Protein AF-A0A6F7WBA6-F1 (afdb_monomer)

Secondary structure (DSSP, 8-state):
---S--S--TTSSTTS----------HHHHHHHHHHHHHHHHHHHHHHTS-HHHHHHHHHHHHHHIIIIIHHHHHHHHHHHHHH-GGGGGGTHHHHHHHHHHHHHHHHHHHHHTTTTHHHHHHHHS--STHHHHHHHHHHHHHHHHHHHHHHHHHHHHHHHTSPPP---------PPP-

Sequence (179 aa):
MKAALRRFGPRAALRRFGPLRLEPESPLRLVLLLCSFALTGYAGLRLLSGDWFGILLWIVGAAILHDLVLLPLYALADRAVGAALPAAARWINHVRVPVFLSGLLLLVWFPLILGRQERRYENATGLSADVFWSRWLLITAGLFAASAVWLAIRVVIRVWRRRPGPRRGAPAAGERKPP

Structure (mmCIF, N/CA/C/O backbone):
data_AF-A0A6F7WBA6-F1
#
_entry.id   AF-A0A6F7WBA6-F1
#
loop_
_atom_site.group_PDB
_atom_site.id
_atom_site.type_symbol
_atom_site.label_atom_id
_atom_site.label_alt_id
_atom_site.label_comp_id
_atom_site.label_asym_id
_atom_site.label_entity_id
_atom_site.label_seq_id
_atom_site.pdbx_PDB_ins_code
_atom_site.Cartn_x
_atom_site.Cartn_y
_atom_site.Cartn_z
_atom_site.occupancy
_atom_site.B_iso_or_equiv
_atom_site.auth_seq_id
_atom_site.auth_comp_id
_atom_site.auth_asym_id
_atom_site.auth_atom_id
_atom_site.pdbx_PDB_model_num
ATOM 1 N N . MET A 1 1 ? 23.072 -68.443 -8.807 1.00 43.09 1 MET A N 1
ATOM 2 C CA . MET A 1 1 ? 23.683 -67.174 -9.260 1.00 43.09 1 MET A CA 1
ATOM 3 C C . MET A 1 1 ? 22.724 -66.002 -8.945 1.00 43.09 1 MET A C 1
ATOM 5 O O . MET A 1 1 ? 22.175 -65.412 -9.850 1.00 43.09 1 MET A O 1
ATOM 9 N N . LYS A 1 2 ? 22.243 -65.683 -7.731 1.00 46.53 2 LYS A N 1
ATOM 10 C CA . LYS A 1 2 ? 22.773 -65.481 -6.357 1.00 46.53 2 LYS A CA 1
ATOM 11 C C . LYS A 1 2 ? 23.612 -64.212 -6.063 1.00 46.53 2 LYS A C 1
ATOM 13 O O . LYS A 1 2 ? 24.135 -64.115 -4.962 1.00 46.53 2 LYS A O 1
ATOM 18 N N . ALA A 1 3 ? 23.662 -63.199 -6.939 1.00 51.56 3 ALA A N 1
ATOM 19 C CA . ALA A 1 3 ? 24.500 -62.012 -6.669 1.00 51.56 3 ALA A CA 1
ATOM 20 C C . ALA A 1 3 ? 23.972 -60.639 -7.152 1.00 51.56 3 ALA A C 1
ATOM 22 O O . ALA A 1 3 ? 24.762 -59.801 -7.565 1.00 51.56 3 ALA A O 1
ATOM 23 N N . ALA A 1 4 ? 22.665 -60.355 -7.068 1.00 50.22 4 ALA A N 1
ATOM 24 C CA . ALA A 1 4 ? 22.149 -59.006 -7.387 1.00 50.22 4 ALA A CA 1
ATOM 25 C C . ALA A 1 4 ? 21.070 -58.477 -6.417 1.00 50.22 4 ALA A C 1
ATOM 27 O O . ALA A 1 4 ? 20.373 -57.514 -6.710 1.00 50.22 4 ALA A O 1
ATOM 28 N N . LEU A 1 5 ? 20.941 -59.087 -5.234 1.00 52.00 5 LEU A N 1
ATOM 29 C CA . LEU A 1 5 ? 19.831 -58.870 -4.292 1.00 52.00 5 LEU A CA 1
ATOM 30 C C . LEU A 1 5 ? 20.260 -58.138 -3.002 1.00 52.00 5 LEU A C 1
ATOM 32 O O . LEU A 1 5 ? 19.851 -58.510 -1.907 1.00 52.00 5 LEU A O 1
ATOM 36 N N . ARG A 1 6 ? 21.128 -57.117 -3.097 1.00 55.59 6 ARG A N 1
ATOM 37 C CA . ARG A 1 6 ? 21.617 -56.365 -1.916 1.00 55.59 6 ARG A CA 1
ATOM 38 C C . ARG A 1 6 ? 21.925 -54.881 -2.175 1.00 55.59 6 ARG A C 1
ATOM 40 O O . ARG A 1 6 ? 23.032 -54.444 -1.882 1.00 55.59 6 ARG A O 1
ATOM 47 N N . ARG A 1 7 ? 20.989 -54.075 -2.699 1.00 55.84 7 ARG A N 1
ATOM 48 C CA . ARG A 1 7 ? 21.211 -52.606 -2.783 1.00 55.84 7 ARG A CA 1
ATOM 49 C C . ARG A 1 7 ? 20.032 -51.669 -2.504 1.00 55.84 7 ARG A C 1
ATOM 51 O O . ARG A 1 7 ? 20.199 -50.467 -2.657 1.00 55.84 7 ARG A O 1
ATOM 58 N N . PHE A 1 8 ? 18.906 -52.150 -1.984 1.00 49.47 8 PHE A N 1
ATOM 59 C CA . PHE A 1 8 ? 17.833 -51.258 -1.523 1.00 49.47 8 PHE A CA 1
ATOM 60 C C . PHE A 1 8 ? 17.483 -51.538 -0.064 1.00 49.47 8 PHE A C 1
ATOM 62 O O . PHE A 1 8 ? 16.587 -52.311 0.255 1.00 49.47 8 PHE A O 1
ATOM 69 N N . GLY A 1 9 ? 18.250 -50.925 0.840 1.00 49.16 9 GLY A N 1
ATOM 70 C CA . GLY A 1 9 ? 17.903 -50.863 2.256 1.00 49.16 9 GLY A CA 1
ATOM 71 C C . GLY A 1 9 ? 16.839 -49.780 2.496 1.00 49.16 9 GLY A C 1
ATOM 72 O O . GLY A 1 9 ? 17.061 -48.636 2.096 1.00 49.16 9 GLY A O 1
ATOM 73 N N . PRO A 1 10 ? 15.730 -50.067 3.202 1.00 51.09 10 PRO A N 1
ATOM 74 C CA . PRO A 1 10 ? 14.658 -49.107 3.496 1.00 51.09 10 PRO A CA 1
ATOM 75 C C . PRO A 1 10 ? 15.021 -48.139 4.642 1.00 51.09 10 PRO A C 1
ATOM 77 O O . PRO A 1 10 ? 14.186 -47.771 5.460 1.00 51.09 10 PRO A O 1
ATOM 80 N N . ARG A 1 11 ? 16.291 -47.725 4.742 1.00 49.66 11 ARG A N 1
ATOM 81 C CA . ARG A 1 11 ? 16.803 -46.893 5.850 1.00 49.66 11 ARG A CA 1
ATOM 82 C C . ARG A 1 11 ? 17.079 -45.434 5.468 1.00 49.66 11 ARG A C 1
ATOM 84 O O . ARG A 1 11 ? 17.474 -44.651 6.324 1.00 49.66 11 ARG A O 1
ATOM 91 N N . ALA A 1 12 ? 16.845 -45.049 4.212 1.00 52.06 12 ALA A N 1
ATOM 92 C CA . ALA A 1 12 ? 17.108 -43.690 3.726 1.00 52.06 12 ALA A CA 1
ATOM 93 C C . ALA A 1 12 ? 15.935 -42.703 3.916 1.00 52.06 12 ALA A C 1
ATOM 95 O O . ALA A 1 12 ? 16.138 -41.497 3.816 1.00 52.06 12 ALA A O 1
ATOM 96 N N . ALA A 1 13 ? 14.722 -43.179 4.225 1.00 51.94 13 ALA A N 1
ATOM 97 C CA . ALA A 1 13 ? 13.526 -42.328 4.295 1.00 51.94 13 ALA A CA 1
ATOM 98 C C . ALA A 1 13 ? 13.228 -41.742 5.693 1.00 51.94 13 ALA A C 1
ATOM 100 O O . ALA A 1 13 ? 12.470 -40.785 5.804 1.00 51.94 13 ALA A O 1
ATOM 101 N N . LEU A 1 14 ? 13.855 -42.254 6.759 1.00 55.72 14 LEU A N 1
ATOM 102 C CA . LEU A 1 14 ? 13.554 -41.867 8.150 1.00 55.72 14 LEU A CA 1
ATOM 103 C C . LEU A 1 14 ? 14.510 -40.815 8.746 1.00 55.72 14 LEU A C 1
ATOM 105 O O . LEU A 1 14 ? 14.442 -40.516 9.931 1.00 55.72 14 LEU A O 1
ATOM 109 N N . ARG A 1 15 ? 15.392 -40.215 7.935 1.00 50.66 15 ARG A N 1
ATOM 110 C CA . ARG A 1 15 ? 16.339 -39.166 8.371 1.00 50.66 15 ARG A CA 1
ATOM 111 C C . ARG A 1 15 ? 15.980 -37.746 7.911 1.00 50.66 15 ARG A C 1
ATOM 113 O O . ARG A 1 15 ? 16.813 -36.853 8.015 1.00 50.66 15 ARG A O 1
ATOM 120 N N . ARG A 1 16 ? 14.761 -37.516 7.407 1.00 51.81 16 ARG A N 1
ATOM 121 C CA . ARG A 1 16 ? 14.292 -36.169 7.010 1.00 51.81 16 ARG A CA 1
ATOM 122 C C . ARG A 1 16 ? 13.547 -35.394 8.099 1.00 51.81 16 ARG A C 1
ATOM 124 O O . ARG A 1 16 ? 13.316 -34.209 7.914 1.00 51.81 16 ARG A O 1
ATOM 131 N N . PHE A 1 17 ? 13.273 -36.020 9.241 1.00 51.41 17 PHE A N 1
ATOM 132 C CA . PHE A 1 17 ? 12.806 -35.346 10.455 1.00 51.41 17 PHE A CA 1
ATOM 133 C C . PHE A 1 17 ? 13.890 -35.415 11.533 1.00 51.41 17 PHE A C 1
ATOM 135 O O . PHE A 1 17 ? 13.679 -35.928 12.628 1.00 51.41 17 PHE A O 1
ATOM 142 N N . GLY A 1 18 ? 15.094 -34.935 11.205 1.00 50.16 18 GLY A N 1
ATOM 143 C CA . GLY A 1 18 ? 15.969 -34.457 12.272 1.00 50.16 18 GLY A CA 1
ATOM 144 C C . GLY A 1 18 ? 15.228 -33.341 13.014 1.00 50.16 18 GLY A C 1
ATOM 145 O O . GLY A 1 18 ? 14.465 -32.622 12.356 1.00 50.16 18 GLY A O 1
ATOM 146 N N . PRO A 1 19 ? 15.400 -33.192 14.343 1.00 54.16 19 PRO A N 1
ATOM 147 C CA . PRO A 1 19 ? 14.885 -32.013 15.020 1.00 54.16 19 PRO A CA 1
ATOM 148 C C . PRO A 1 19 ? 15.371 -30.829 14.199 1.00 54.16 19 PRO A C 1
ATOM 150 O O . PRO A 1 19 ? 16.552 -30.794 13.832 1.00 54.16 19 PRO A O 1
ATOM 153 N N . LEU A 1 20 ? 14.448 -29.933 13.830 1.00 55.91 20 LEU A N 1
ATOM 154 C CA . LEU A 1 20 ? 14.803 -28.603 13.363 1.00 55.91 20 LEU A CA 1
ATOM 155 C C . LEU A 1 20 ? 15.974 -28.195 14.247 1.00 55.91 20 LEU A C 1
ATOM 157 O O . LEU A 1 20 ? 15.814 -28.108 15.467 1.00 55.91 20 LEU A O 1
ATOM 161 N N . ARG A 1 21 ? 17.174 -28.084 13.667 1.00 52.56 21 ARG A N 1
ATOM 162 C CA . ARG A 1 21 ? 18.230 -27.332 14.322 1.00 52.56 21 ARG A CA 1
ATOM 163 C C . ARG A 1 21 ? 17.611 -25.954 14.407 1.00 52.56 21 ARG A C 1
ATOM 165 O O . ARG A 1 21 ? 17.646 -25.198 13.447 1.00 52.56 21 ARG A O 1
ATOM 172 N N . LEU A 1 22 ? 16.944 -25.699 15.526 1.00 57.78 22 LEU A N 1
ATOM 173 C CA . LEU A 1 22 ? 16.817 -24.383 16.078 1.00 57.78 22 LEU A CA 1
ATOM 174 C C . LEU A 1 22 ? 18.280 -23.999 16.242 1.00 57.78 22 LEU A C 1
ATOM 176 O O . LEU A 1 22 ? 18.937 -24.385 17.211 1.00 57.78 22 LEU A O 1
ATOM 180 N N . GLU A 1 23 ? 18.846 -23.376 15.207 1.00 64.56 23 GLU A N 1
ATOM 181 C CA . GLU A 1 23 ? 19.990 -22.516 15.430 1.00 64.56 23 GLU A CA 1
ATOM 182 C C . GLU A 1 23 ? 19.609 -21.687 16.656 1.00 64.56 23 GLU A C 1
ATOM 184 O O . GLU A 1 23 ? 18.456 -21.245 16.736 1.00 64.56 23 GLU A O 1
ATOM 189 N N . PRO A 1 24 ? 20.477 -21.573 17.671 1.00 61.53 24 PRO A N 1
ATOM 190 C CA . PRO A 1 24 ? 20.218 -20.675 18.776 1.00 61.53 24 PRO A CA 1
ATOM 191 C C . PRO A 1 24 ? 20.132 -19.265 18.188 1.00 61.53 24 PRO A C 1
ATOM 193 O O . PRO A 1 24 ? 21.128 -18.561 18.045 1.00 61.53 24 PRO A O 1
ATOM 196 N N . GLU A 1 25 ? 18.935 -18.882 17.754 1.00 69.50 25 GLU A N 1
ATOM 197 C CA . GLU A 1 25 ? 18.581 -17.523 17.415 1.00 69.50 25 GLU A CA 1
ATOM 198 C C . GLU A 1 25 ? 18.978 -16.708 18.644 1.00 69.50 25 GLU A C 1
ATOM 200 O O . GLU A 1 25 ? 18.647 -17.096 19.769 1.00 69.50 25 GLU A O 1
ATOM 205 N N . SER A 1 26 ? 19.752 -15.636 18.442 1.00 81.75 26 SER A N 1
ATOM 206 C CA . SER A 1 26 ? 20.239 -14.780 19.529 1.00 81.75 26 SER A CA 1
ATOM 207 C C . SER A 1 26 ? 19.135 -14.592 20.581 1.00 81.75 26 SER A C 1
ATOM 209 O O . SER A 1 26 ? 18.011 -14.260 20.196 1.00 81.75 26 SER A O 1
ATOM 211 N N . PRO A 1 27 ? 19.392 -14.790 21.888 1.00 85.94 27 PRO A N 1
ATOM 212 C CA . PRO A 1 27 ? 18.353 -14.685 22.917 1.00 85.94 27 PRO A CA 1
ATOM 213 C C . PRO A 1 27 ? 17.624 -13.334 22.857 1.00 85.94 27 PRO A C 1
ATOM 215 O O . PRO A 1 27 ? 16.427 -13.257 23.120 1.00 85.94 27 PRO A O 1
ATOM 218 N N . LEU A 1 28 ? 18.310 -12.284 22.390 1.00 87.69 28 LEU A N 1
ATOM 219 C CA . LEU A 1 28 ? 17.719 -10.978 22.101 1.00 87.69 28 LEU A CA 1
ATOM 220 C C . LEU A 1 28 ? 16.645 -11.031 21.009 1.00 87.69 28 LEU A C 1
ATOM 222 O O . LEU A 1 28 ? 15.619 -10.376 21.140 1.00 87.69 28 LEU A O 1
ATOM 226 N N . ARG A 1 29 ? 16.841 -11.813 19.943 1.00 89.31 29 ARG A N 1
ATOM 227 C CA . ARG A 1 29 ? 15.838 -12.004 18.888 1.00 89.31 29 ARG A CA 1
ATOM 228 C C . ARG A 1 29 ? 14.587 -12.681 19.437 1.00 89.31 29 ARG A C 1
ATOM 230 O O . ARG A 1 29 ? 13.493 -12.246 19.099 1.00 89.31 29 ARG A O 1
ATOM 237 N N . LEU A 1 30 ? 14.732 -13.698 20.289 1.00 90.88 30 LEU A N 1
ATOM 238 C CA . LEU A 1 30 ? 13.584 -14.360 20.920 1.00 90.88 30 LEU A CA 1
ATOM 239 C C . LEU A 1 30 ? 12.823 -13.405 21.842 1.00 90.88 30 LEU A C 1
ATOM 241 O O . LEU A 1 30 ? 11.598 -13.349 21.781 1.00 90.88 30 LEU A O 1
ATOM 245 N N . VAL A 1 31 ? 13.541 -12.607 22.636 1.00 94.62 31 VAL A N 1
ATOM 246 C CA . VAL A 1 31 ? 12.934 -11.566 23.476 1.00 94.62 31 VAL A CA 1
ATOM 247 C C . VAL A 1 31 ? 12.215 -10.522 22.620 1.00 94.62 31 VAL A C 1
ATOM 249 O O . VAL A 1 31 ? 11.056 -10.225 22.883 1.00 94.62 31 VAL A O 1
ATOM 252 N N . LEU A 1 32 ? 12.843 -10.003 21.561 1.00 95.00 32 LEU A N 1
ATOM 253 C CA . LEU A 1 32 ? 12.219 -9.035 20.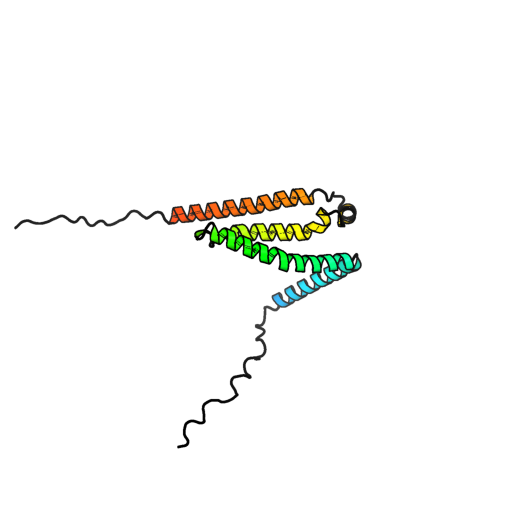649 1.00 95.00 32 LEU A CA 1
ATOM 254 C C . LEU A 1 32 ? 10.980 -9.610 19.954 1.00 95.00 32 LEU A C 1
ATOM 256 O O . LEU A 1 32 ? 9.980 -8.908 19.794 1.00 95.00 32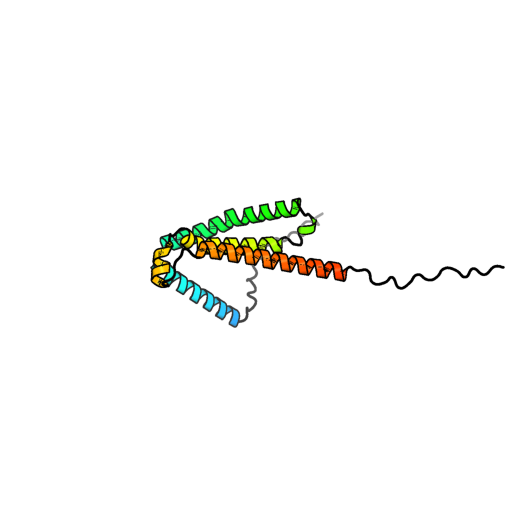 LEU A O 1
ATOM 260 N N . LEU A 1 33 ? 11.027 -10.884 19.566 1.00 94.44 33 LEU A N 1
ATOM 261 C CA . LEU A 1 33 ? 9.900 -11.582 18.963 1.00 94.44 33 LEU A CA 1
ATOM 262 C C . LEU A 1 33 ? 8.748 -11.726 19.966 1.00 94.44 33 LEU A C 1
ATOM 264 O O . LEU A 1 33 ? 7.617 -11.373 19.640 1.00 94.44 33 LEU A O 1
ATOM 268 N N . LEU A 1 34 ? 9.034 -12.160 21.198 1.00 96.31 34 LEU A N 1
ATOM 269 C CA . LEU A 1 34 ? 8.052 -12.233 22.284 1.00 96.31 34 LEU A CA 1
ATOM 270 C C . LEU A 1 34 ? 7.450 -10.860 22.598 1.00 96.31 34 LEU A C 1
ATOM 272 O O . LEU A 1 34 ? 6.232 -10.749 22.693 1.00 96.31 34 LEU A O 1
ATOM 276 N N . CYS A 1 35 ? 8.266 -9.806 22.682 1.00 96.88 35 CYS A N 1
ATOM 277 C CA . CYS A 1 35 ? 7.792 -8.434 22.867 1.00 96.88 35 CYS A CA 1
ATOM 278 C C . CYS A 1 35 ? 6.874 -7.988 21.719 1.00 96.88 35 CYS A C 1
ATOM 280 O O . CYS A 1 35 ? 5.835 -7.379 21.964 1.00 96.88 35 CYS A O 1
ATOM 282 N N . SER A 1 36 ? 7.217 -8.325 20.472 1.00 96.62 36 SER A N 1
ATOM 283 C CA . SER A 1 36 ? 6.404 -7.992 19.294 1.00 96.62 36 SER A CA 1
ATOM 284 C C . SER A 1 36 ? 5.064 -8.731 19.298 1.00 96.62 36 SER A C 1
ATOM 286 O O . SER A 1 36 ? 4.026 -8.128 19.016 1.00 96.62 36 SER A O 1
ATOM 288 N N . PHE A 1 37 ? 5.062 -10.017 19.667 1.00 97.00 37 PHE A N 1
ATOM 289 C CA . PHE A 1 37 ? 3.838 -10.800 19.841 1.00 97.00 37 PHE A CA 1
ATOM 290 C C . PHE A 1 37 ? 2.983 -10.280 20.995 1.00 97.00 37 PHE A C 1
ATOM 292 O O . PHE A 1 37 ? 1.776 -10.144 20.826 1.00 97.00 37 PHE A O 1
ATOM 299 N N . ALA A 1 38 ? 3.589 -9.938 22.134 1.00 97.25 38 ALA A N 1
ATOM 300 C CA . ALA A 1 38 ? 2.881 -9.372 23.278 1.00 97.25 38 ALA A CA 1
ATOM 301 C C . ALA A 1 38 ? 2.227 -8.029 22.923 1.00 97.25 38 ALA A C 1
ATOM 303 O O . ALA A 1 38 ? 1.047 -7.827 23.204 1.00 97.25 38 ALA A O 1
ATOM 304 N N . LEU A 1 39 ? 2.957 -7.142 22.238 1.00 96.81 39 LEU A N 1
ATOM 305 C CA . LEU A 1 39 ? 2.434 -5.855 21.780 1.00 96.81 39 LEU A CA 1
ATOM 306 C C . LEU A 1 39 ? 1.290 -6.035 20.772 1.00 96.81 39 LEU A C 1
ATOM 308 O O . LEU A 1 39 ? 0.250 -5.391 20.896 1.00 96.81 3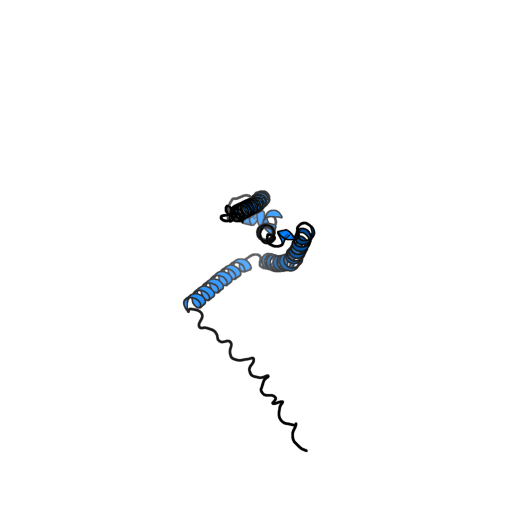9 LEU A O 1
ATOM 312 N N . THR A 1 40 ? 1.460 -6.942 19.806 1.00 95.06 40 THR A N 1
ATOM 313 C CA . THR A 1 40 ? 0.443 -7.244 18.787 1.00 95.06 40 THR A CA 1
ATOM 314 C C . THR A 1 40 ? -0.799 -7.878 19.410 1.00 95.06 40 THR A C 1
ATOM 316 O O . THR A 1 40 ? -1.916 -7.489 19.081 1.00 95.06 40 THR A O 1
ATOM 319 N N . GLY A 1 41 ? -0.624 -8.809 20.351 1.00 93.12 41 GLY A N 1
ATOM 320 C CA . GLY A 1 41 ? -1.712 -9.432 21.101 1.00 93.12 41 GLY A CA 1
ATOM 321 C C . GLY A 1 41 ? -2.473 -8.417 21.950 1.00 93.12 41 GLY A C 1
ATOM 322 O O . GLY A 1 41 ? -3.698 -8.371 21.896 1.00 93.12 41 GLY A O 1
ATOM 323 N N . TYR A 1 42 ? -1.761 -7.541 22.665 1.00 95.00 42 TYR A N 1
ATOM 324 C CA . TYR A 1 42 ? -2.375 -6.459 23.435 1.00 95.00 42 TYR A CA 1
ATOM 325 C C . TYR A 1 42 ? -3.179 -5.504 22.544 1.00 95.00 42 TYR A C 1
ATOM 327 O O . TYR A 1 42 ? -4.332 -5.193 22.853 1.00 95.00 42 TYR A O 1
ATOM 335 N N . ALA A 1 43 ? -2.606 -5.077 21.415 1.00 91.75 43 ALA A N 1
ATOM 336 C CA . ALA A 1 43 ? -3.304 -4.249 20.438 1.00 91.75 43 ALA A CA 1
ATOM 337 C C . ALA A 1 43 ? -4.542 -4.966 19.881 1.00 91.75 43 ALA A C 1
ATOM 339 O O . ALA A 1 43 ? -5.610 -4.366 19.823 1.00 91.75 43 ALA A O 1
ATOM 340 N N . GLY A 1 44 ? -4.426 -6.256 19.549 1.00 88.31 44 GLY A N 1
ATOM 341 C CA . GLY A 1 44 ? -5.531 -7.088 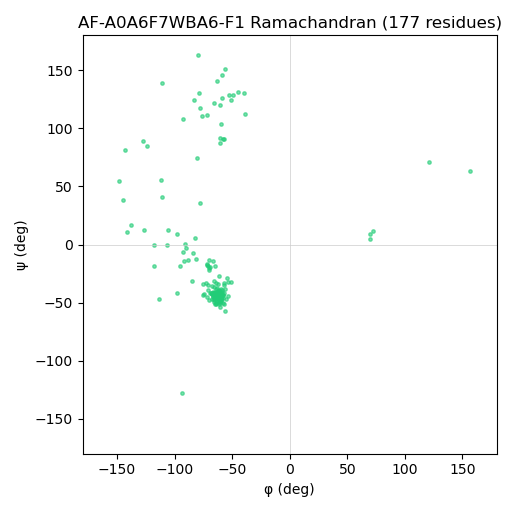19.076 1.00 88.31 44 GLY A CA 1
ATOM 342 C C . GLY A 1 44 ? -6.671 -7.185 20.089 1.00 88.31 44 GLY A C 1
ATOM 343 O O . GLY A 1 44 ? -7.821 -6.948 19.732 1.00 88.31 44 GLY A O 1
ATOM 344 N N . LEU A 1 45 ? -6.364 -7.437 21.364 1.00 92.25 45 LEU A N 1
ATOM 345 C CA . LEU A 1 45 ? -7.358 -7.465 22.443 1.00 92.25 45 LEU A CA 1
ATOM 346 C C . LEU A 1 45 ? -8.072 -6.116 22.595 1.00 92.25 45 LEU A C 1
ATOM 34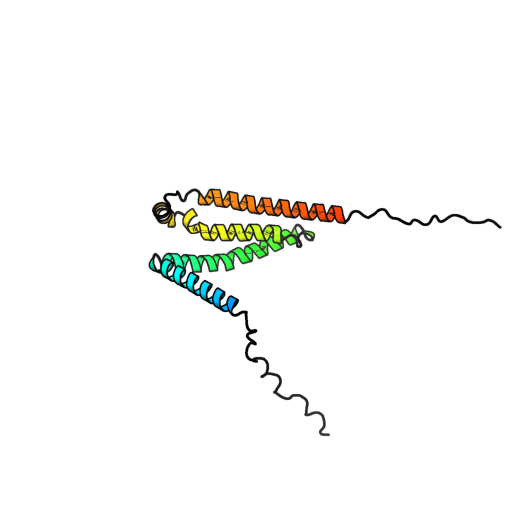8 O O . LEU A 1 45 ? -9.295 -6.067 22.720 1.00 92.25 45 LEU A O 1
ATOM 352 N N . ARG A 1 46 ? -7.324 -5.007 22.538 1.00 89.31 46 ARG A N 1
ATOM 353 C CA . ARG A 1 46 ? -7.901 -3.655 22.581 1.00 89.31 46 ARG A CA 1
ATOM 354 C C . ARG A 1 46 ? -8.776 -3.367 21.368 1.00 89.31 46 ARG A C 1
ATOM 356 O O . ARG A 1 46 ? -9.847 -2.791 21.532 1.00 89.31 46 ARG A O 1
ATOM 363 N N . LEU A 1 47 ? -8.363 -3.792 20.179 1.00 85.06 47 LEU A N 1
ATOM 364 C CA . LEU A 1 47 ? -9.140 -3.611 18.957 1.00 85.06 47 LEU A CA 1
ATOM 365 C C . LEU A 1 47 ? -10.463 -4.388 19.056 1.00 85.06 47 LEU A C 1
ATOM 367 O O . LEU A 1 47 ? -11.534 -3.808 18.892 1.00 85.06 47 LEU A O 1
ATOM 371 N N . LEU A 1 48 ? -10.390 -5.671 19.423 1.00 87.81 48 LEU A N 1
ATOM 372 C CA . LEU A 1 48 ? -11.539 -6.575 19.521 1.00 87.81 48 LEU A CA 1
ATOM 373 C C . LEU A 1 48 ? -12.502 -6.236 20.669 1.00 87.81 48 LEU A C 1
ATOM 375 O O . LEU A 1 48 ? -13.656 -6.634 20.613 1.00 87.81 48 LEU A O 1
ATOM 379 N N . SER A 1 49 ? -12.086 -5.465 21.679 1.00 86.00 49 SER A N 1
ATOM 380 C CA . SER A 1 49 ? -13.024 -4.943 22.690 1.00 86.00 49 SER A CA 1
ATOM 381 C C . SER A 1 49 ? -14.032 -3.921 22.141 1.00 86.00 49 SER A C 1
ATOM 383 O O . SER A 1 49 ? -15.010 -3.605 22.814 1.00 86.00 49 SER A O 1
ATOM 385 N N . GLY A 1 50 ? -13.792 -3.387 20.938 1.00 83.19 50 GLY A N 1
ATOM 386 C CA . GLY A 1 50 ? -14.717 -2.511 20.225 1.00 83.19 50 GLY A CA 1
ATOM 387 C C . GLY A 1 50 ? -15.620 -3.276 19.254 1.00 83.19 50 GLY A C 1
ATOM 388 O O . GLY A 1 50 ? -16.273 -4.254 19.604 1.00 83.19 50 GLY A O 1
ATOM 389 N N . ASP A 1 51 ? -15.654 -2.817 18.003 1.00 85.50 51 ASP A N 1
ATOM 390 C CA . ASP A 1 51 ? -16.416 -3.444 16.918 1.00 85.50 51 ASP A CA 1
ATOM 391 C C . ASP A 1 51 ? -15.646 -4.642 16.339 1.00 85.50 51 ASP A C 1
ATOM 393 O O . ASP A 1 51 ? -15.034 -4.567 15.270 1.00 85.50 51 ASP A O 1
ATOM 397 N N . TRP A 1 52 ? -15.619 -5.746 17.090 1.00 89.19 52 TRP A N 1
ATOM 398 C CA . TRP A 1 52 ? -14.883 -6.954 16.713 1.00 89.19 52 TRP A CA 1
ATOM 399 C C . TRP A 1 52 ? -15.318 -7.515 15.354 1.00 89.19 52 TRP A C 1
ATOM 401 O O . TRP A 1 52 ? -14.477 -8.027 14.616 1.00 89.19 52 TRP A O 1
ATOM 411 N N . PHE A 1 53 ? -16.605 -7.399 15.007 1.00 89.25 53 PHE A N 1
ATOM 412 C CA . PHE A 1 53 ? -17.136 -7.900 13.743 1.00 89.25 53 PHE A CA 1
ATOM 413 C C . PHE A 1 53 ? -16.637 -7.057 12.571 1.00 89.25 53 PHE A C 1
ATOM 415 O O . PHE A 1 53 ? -16.118 -7.616 11.607 1.00 89.25 53 PHE A O 1
ATOM 422 N N . GLY A 1 54 ? -16.719 -5.725 12.664 1.00 88.38 54 GLY A N 1
ATOM 423 C CA . GLY A 1 54 ? -16.177 -4.831 11.641 1.00 88.38 54 GLY A CA 1
ATOM 424 C C . GLY A 1 54 ? -14.670 -5.010 11.444 1.00 88.38 54 GLY A C 1
ATOM 425 O O . GLY A 1 54 ? -14.190 -5.016 10.310 1.00 88.38 54 GLY A O 1
ATOM 426 N N . ILE A 1 55 ? -13.928 -5.240 12.530 1.00 88.62 55 ILE A N 1
ATOM 427 C CA . ILE A 1 55 ? -12.489 -5.536 12.483 1.00 88.62 55 ILE A CA 1
ATOM 428 C C . ILE A 1 55 ? -12.223 -6.868 11.789 1.00 88.62 55 ILE A C 1
ATOM 430 O O . ILE A 1 55 ? -11.382 -6.928 10.896 1.00 88.62 55 ILE A O 1
ATOM 434 N N . LEU A 1 56 ? -12.925 -7.934 12.178 1.00 91.50 56 LEU A N 1
ATOM 435 C CA . LEU A 1 56 ? -12.738 -9.256 11.589 1.00 91.50 56 LEU A CA 1
ATOM 436 C C . LEU A 1 56 ? -13.106 -9.248 10.102 1.00 91.50 56 LEU A C 1
ATOM 438 O O . LEU A 1 56 ? -12.349 -9.764 9.282 1.00 91.50 56 LEU A O 1
ATOM 442 N N . LEU A 1 57 ? -14.222 -8.606 9.749 1.00 92.00 57 LEU A N 1
ATOM 443 C CA . LEU A 1 57 ? -14.652 -8.413 8.369 1.00 92.00 57 LEU A CA 1
ATOM 444 C C . LEU A 1 57 ? -13.604 -7.642 7.565 1.00 92.00 57 LEU A C 1
ATOM 446 O O . LEU A 1 57 ? -13.307 -8.025 6.436 1.00 92.00 57 LEU A O 1
ATOM 450 N N . TRP A 1 58 ? -13.021 -6.585 8.136 1.00 90.81 58 TRP A N 1
ATOM 451 C CA . TRP A 1 58 ? -11.954 -5.841 7.477 1.00 90.81 58 TRP A CA 1
ATOM 452 C C . TRP A 1 58 ? -10.681 -6.678 7.329 1.00 90.81 58 TRP A C 1
ATOM 454 O O . TRP A 1 58 ? -10.134 -6.701 6.237 1.00 90.81 58 TRP A O 1
ATOM 464 N N . ILE A 1 59 ? -10.234 -7.414 8.356 1.00 90.62 59 ILE A N 1
ATOM 465 C CA . ILE A 1 59 ? -9.034 -8.269 8.277 1.00 90.62 59 ILE A CA 1
ATOM 466 C C . ILE A 1 59 ? -9.210 -9.351 7.209 1.00 90.62 59 ILE A C 1
ATOM 468 O O . ILE A 1 59 ? -8.358 -9.504 6.335 1.00 90.62 59 ILE A O 1
ATOM 472 N N . VAL A 1 60 ? -10.317 -10.093 7.261 1.00 93.69 60 VAL A N 1
ATOM 473 C CA . VAL A 1 60 ? -10.597 -11.178 6.312 1.00 93.69 60 VAL A CA 1
ATOM 474 C C . VAL A 1 60 ? -10.813 -10.612 4.911 1.00 93.69 60 VAL A C 1
ATOM 476 O O . VAL A 1 60 ? -10.231 -11.107 3.950 1.00 93.69 60 VAL A O 1
ATOM 479 N N . GLY A 1 61 ? -11.596 -9.538 4.789 1.00 91.50 61 GLY A N 1
ATOM 480 C CA . GLY A 1 61 ? -11.831 -8.857 3.519 1.00 91.50 61 GLY A CA 1
ATOM 481 C C . GLY A 1 61 ? -10.545 -8.301 2.909 1.00 91.50 61 GLY A C 1
ATOM 482 O O . GLY A 1 61 ? -10.330 -8.448 1.710 1.00 91.50 61 GLY A O 1
ATOM 483 N N . ALA A 1 62 ? -9.660 -7.726 3.725 1.00 90.62 62 ALA A N 1
ATOM 484 C CA . ALA A 1 62 ? -8.358 -7.231 3.301 1.00 90.62 62 ALA A CA 1
ATOM 485 C C . ALA A 1 62 ? -7.441 -8.365 2.840 1.00 90.62 62 ALA A C 1
ATOM 487 O O . ALA A 1 62 ? -6.814 -8.220 1.797 1.00 90.62 62 ALA A O 1
ATOM 488 N N . ALA A 1 63 ? -7.397 -9.494 3.555 1.00 90.75 63 ALA A N 1
ATOM 489 C CA . ALA A 1 63 ? -6.626 -10.668 3.144 1.00 90.75 63 ALA A CA 1
ATOM 490 C C . ALA A 1 63 ? -7.124 -11.231 1.804 1.00 90.75 63 ALA A C 1
ATOM 492 O O . ALA A 1 63 ? -6.334 -11.435 0.888 1.00 90.75 63 ALA A O 1
ATOM 493 N N . ILE A 1 64 ? -8.443 -11.393 1.647 1.00 91.06 64 ILE A N 1
ATOM 494 C CA . ILE A 1 64 ? -9.046 -11.868 0.395 1.00 91.06 64 ILE A CA 1
ATOM 495 C C . ILE A 1 64 ? -8.769 -10.888 -0.746 1.00 91.06 64 ILE A C 1
ATOM 497 O O . ILE A 1 64 ? -8.337 -11.304 -1.816 1.00 91.06 64 ILE A O 1
ATOM 501 N N . LEU A 1 65 ? -8.997 -9.587 -0.542 1.00 87.12 65 LEU A N 1
ATOM 502 C CA . LEU A 1 65 ? -8.733 -8.576 -1.564 1.00 87.12 65 LEU A CA 1
ATOM 503 C C . LEU A 1 65 ? -7.245 -8.544 -1.929 1.00 87.12 65 LEU A C 1
ATOM 505 O O . LEU A 1 65 ? -6.895 -8.451 -3.102 1.00 87.12 65 LEU A O 1
ATOM 509 N N . 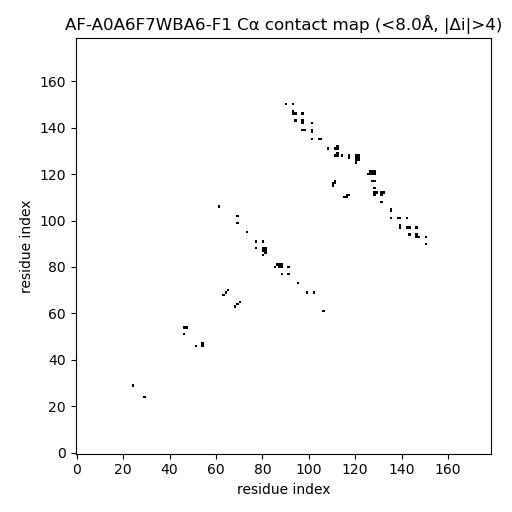HIS A 1 66 ? -6.360 -8.654 -0.944 1.00 79.81 66 HIS A N 1
ATOM 510 C CA . HIS A 1 66 ? -4.926 -8.720 -1.172 1.00 79.81 66 HIS A CA 1
ATOM 511 C C . HIS A 1 66 ? -4.555 -9.936 -2.028 1.00 79.81 66 HIS A C 1
ATOM 513 O O . HIS A 1 66 ? -3.963 -9.795 -3.099 1.00 79.81 66 HIS A O 1
ATOM 519 N N . ASP A 1 67 ? -4.976 -11.126 -1.626 1.00 86.12 67 ASP A N 1
ATOM 520 C CA . ASP A 1 67 ? -4.565 -12.351 -2.300 1.00 86.12 67 ASP A CA 1
ATOM 521 C C . ASP A 1 67 ? -5.244 -12.512 -3.667 1.00 86.12 67 ASP A C 1
ATOM 523 O O . ASP A 1 67 ? -4.628 -12.996 -4.613 1.00 86.12 67 ASP A O 1
ATOM 527 N N . LEU A 1 68 ? -6.488 -12.051 -3.821 1.00 84.00 68 LEU A N 1
ATOM 528 C CA . LEU A 1 68 ? -7.248 -12.210 -5.063 1.00 84.00 68 LEU A CA 1
ATOM 529 C C . LEU A 1 68 ? -7.180 -11.025 -6.017 1.00 84.00 68 LEU A C 1
ATOM 531 O O . LEU A 1 68 ? -7.515 -11.206 -7.180 1.00 84.00 68 LEU A O 1
ATOM 535 N N . VAL A 1 69 ? -6.798 -9.824 -5.581 1.00 77.81 69 VAL A N 1
ATOM 536 C CA . VAL A 1 69 ? -6.748 -8.641 -6.462 1.00 77.81 69 VAL A CA 1
ATOM 537 C C . VAL A 1 69 ? -5.320 -8.170 -6.659 1.00 77.81 69 VAL A C 1
ATOM 539 O O . VAL A 1 69 ? -4.905 -7.976 -7.803 1.00 77.81 69 VAL A O 1
ATOM 542 N N . LEU A 1 70 ? -4.528 -8.049 -5.590 1.00 77.19 70 LEU A N 1
ATOM 543 C CA . LEU A 1 70 ? -3.144 -7.599 -5.734 1.00 77.19 70 LEU A CA 1
ATOM 544 C C . LEU A 1 70 ? -2.291 -8.632 -6.476 1.00 77.19 70 LEU A C 1
ATOM 546 O O . LEU A 1 70 ? -1.552 -8.232 -7.372 1.00 77.19 70 LEU A O 1
ATOM 550 N N . LEU A 1 71 ? -2.428 -9.936 -6.206 1.00 77.56 71 LEU A N 1
ATOM 551 C CA . LEU A 1 71 ? -1.667 -10.963 -6.939 1.00 77.56 71 LEU A CA 1
ATOM 552 C C . LEU A 1 71 ? -1.954 -10.994 -8.456 1.00 77.56 71 LEU A C 1
ATOM 554 O O . LEU A 1 71 ? -0.993 -10.977 -9.232 1.00 77.56 71 LEU A O 1
ATOM 558 N N . PRO A 1 72 ? -3.209 -11.012 -8.945 1.00 75.12 72 PRO A N 1
ATOM 559 C CA . PRO A 1 72 ? -3.450 -10.978 -10.386 1.00 75.12 72 PRO A CA 1
ATOM 560 C C . PRO A 1 72 ? -3.128 -9.626 -11.018 1.00 75.12 72 PRO A C 1
ATOM 562 O O . PRO A 1 72 ? -2.595 -9.616 -12.127 1.00 75.12 72 PRO A O 1
ATOM 565 N N . LEU A 1 73 ? -3.359 -8.496 -10.335 1.00 74.31 73 LEU A N 1
ATOM 566 C CA . LEU A 1 73 ? -2.892 -7.194 -10.827 1.00 74.31 73 LEU A CA 1
ATOM 567 C C . LEU A 1 73 ? -1.370 -7.179 -10.992 1.00 74.31 73 LEU A C 1
ATOM 569 O O . LEU A 1 73 ? -0.859 -6.654 -11.979 1.00 74.31 73 LEU A O 1
ATOM 573 N N . TYR A 1 74 ? -0.645 -7.808 -10.067 1.00 70.00 74 TYR A N 1
ATOM 574 C CA . TYR A 1 74 ? 0.804 -7.965 -10.126 1.00 70.00 74 TYR A CA 1
ATOM 575 C C . TYR A 1 74 ? 1.233 -8.805 -11.333 1.00 70.00 74 TYR A C 1
ATOM 577 O O . TYR A 1 74 ? 2.135 -8.409 -12.069 1.00 70.00 74 TYR A O 1
ATOM 585 N N . ALA A 1 75 ? 0.560 -9.931 -11.578 1.00 77.25 75 ALA A N 1
ATOM 586 C CA . ALA A 1 75 ? 0.826 -10.786 -12.733 1.00 77.25 75 ALA A CA 1
ATOM 587 C C . ALA A 1 75 ? 0.495 -10.095 -14.069 1.00 77.25 75 ALA A C 1
ATOM 589 O O . ALA A 1 75 ? 1.204 -10.282 -15.060 1.00 77.25 75 ALA A O 1
ATOM 590 N N . LEU A 1 76 ? -0.566 -9.285 -14.104 1.00 74.88 76 LEU A N 1
ATOM 591 C CA . LEU A 1 76 ? -0.976 -8.545 -15.293 1.00 74.88 76 LEU A CA 1
ATOM 592 C C . LEU A 1 76 ? -0.017 -7.390 -15.591 1.00 74.88 76 LEU A C 1
ATOM 594 O O . LEU A 1 76 ? 0.412 -7.244 -16.733 1.00 74.88 76 LEU A O 1
ATOM 598 N N . ALA A 1 77 ? 0.370 -6.617 -14.573 1.00 69.88 77 ALA A N 1
ATOM 599 C CA . ALA A 1 77 ? 1.372 -5.561 -14.699 1.00 69.88 77 ALA A CA 1
ATOM 600 C C . ALA A 1 77 ? 2.710 -6.129 -15.193 1.00 69.88 77 ALA A C 1
ATOM 602 O O . ALA A 1 77 ? 3.332 -5.566 -16.093 1.00 69.88 77 ALA A O 1
ATOM 603 N N . ASP A 1 78 ? 3.108 -7.292 -14.679 1.00 72.19 78 ASP A N 1
ATOM 604 C CA . ASP A 1 78 ? 4.288 -8.016 -15.146 1.00 72.19 78 ASP A CA 1
ATOM 605 C C . ASP A 1 78 ? 4.228 -8.410 -16.605 1.00 72.19 78 ASP A C 1
ATOM 607 O O . ASP A 1 78 ? 5.187 -8.190 -17.347 1.00 72.19 78 ASP A O 1
ATOM 611 N N . ARG A 1 79 ? 3.106 -8.996 -17.024 1.00 71.75 79 ARG A N 1
ATOM 612 C CA . ARG A 1 79 ? 2.914 -9.393 -18.416 1.00 71.75 79 ARG A CA 1
ATOM 613 C C . ARG A 1 79 ? 2.852 -8.186 -19.340 1.00 71.75 79 ARG A C 1
ATOM 615 O O . ARG A 1 79 ? 3.481 -8.225 -20.389 1.00 71.75 79 ARG A O 1
ATOM 622 N N . ALA A 1 80 ? 2.163 -7.115 -18.951 1.00 68.88 80 ALA A N 1
ATOM 623 C CA . ALA A 1 80 ? 2.056 -5.895 -19.744 1.00 68.88 80 ALA A CA 1
ATOM 624 C C . ALA A 1 80 ? 3.422 -5.216 -19.929 1.00 68.88 80 ALA A C 1
ATOM 626 O O . ALA A 1 80 ? 3.801 -4.887 -21.051 1.00 68.88 80 ALA A O 1
ATOM 627 N N . VAL A 1 81 ? 4.203 -5.066 -18.853 1.00 67.50 81 VAL A N 1
ATOM 628 C CA . VAL A 1 81 ? 5.548 -4.475 -18.930 1.00 67.50 81 VAL A CA 1
ATOM 629 C C . VAL A 1 81 ? 6.518 -5.400 -19.663 1.00 67.50 81 VAL A C 1
ATOM 631 O O . VAL A 1 81 ? 7.301 -4.926 -20.482 1.00 67.50 81 VAL A O 1
ATOM 634 N N . GLY A 1 82 ? 6.464 -6.710 -19.412 1.00 70.31 82 GLY A N 1
ATOM 635 C CA . GLY A 1 82 ? 7.291 -7.695 -20.108 1.00 70.31 82 GLY A CA 1
ATOM 636 C C . GLY A 1 82 ? 7.010 -7.761 -21.612 1.00 70.31 82 GLY A C 1
ATOM 637 O O . GLY A 1 82 ? 7.951 -7.887 -22.393 1.00 70.31 82 GLY A O 1
ATOM 638 N N . ALA A 1 83 ? 5.744 -7.621 -22.018 1.00 71.00 83 ALA A N 1
ATOM 639 C CA . ALA A 1 83 ? 5.327 -7.598 -23.419 1.00 71.00 83 ALA A CA 1
ATOM 640 C C . ALA A 1 83 ? 5.674 -6.275 -24.118 1.00 71.00 83 ALA A C 1
ATOM 642 O O . ALA A 1 83 ? 6.166 -6.291 -25.243 1.00 71.00 83 ALA A O 1
ATOM 643 N N . ALA A 1 84 ? 5.456 -5.133 -23.460 1.00 68.12 84 ALA A N 1
ATOM 644 C CA . ALA A 1 84 ? 5.733 -3.820 -24.043 1.00 68.12 84 ALA A CA 1
ATOM 645 C C . ALA A 1 84 ? 7.234 -3.490 -24.075 1.00 68.12 84 ALA A C 1
ATOM 647 O O . ALA A 1 84 ? 7.712 -2.797 -24.970 1.00 68.12 84 ALA A O 1
ATOM 648 N N . LEU A 1 85 ? 7.988 -3.954 -23.075 1.00 70.12 85 LEU A N 1
ATOM 649 C CA . LEU A 1 85 ? 9.381 -3.581 -22.856 1.00 70.12 85 LEU A CA 1
ATOM 650 C C . LEU A 1 85 ? 10.178 -4.798 -22.340 1.00 70.12 85 LEU A C 1
ATOM 652 O O . LEU A 1 85 ? 10.483 -4.881 -21.147 1.00 70.12 85 LEU A O 1
ATOM 656 N N . PRO A 1 86 ? 10.622 -5.715 -23.218 1.00 67.38 86 PRO A N 1
ATOM 657 C CA . PRO A 1 86 ? 11.370 -6.917 -22.820 1.00 67.38 86 PRO A CA 1
ATOM 658 C C . PRO A 1 86 ? 12.648 -6.598 -22.025 1.00 67.38 86 PRO A C 1
ATOM 660 O O . PRO A 1 86 ? 13.035 -7.304 -21.095 1.00 67.38 86 PRO A O 1
ATOM 663 N N . ALA A 1 87 ? 13.291 -5.466 -22.333 1.00 67.81 87 ALA A N 1
ATOM 664 C CA . ALA A 1 87 ? 14.458 -4.979 -21.600 1.00 67.81 87 ALA A CA 1
ATOM 665 C C . ALA A 1 87 ? 14.124 -4.430 -20.196 1.00 67.81 87 ALA A C 1
ATOM 667 O O . ALA A 1 87 ? 15.042 -4.287 -19.378 1.00 67.81 87 ALA A O 1
ATOM 668 N N . ALA A 1 88 ? 12.851 -4.125 -19.917 1.00 66.38 88 ALA A N 1
ATOM 669 C CA . ALA A 1 88 ? 12.357 -3.550 -18.669 1.00 66.38 88 ALA A CA 1
ATOM 670 C C . ALA A 1 88 ? 11.953 -4.573 -17.607 1.00 66.38 88 ALA A C 1
ATOM 672 O O . ALA A 1 88 ? 11.716 -4.171 -16.470 1.00 66.38 88 ALA A O 1
ATOM 673 N N . ALA A 1 89 ? 12.015 -5.878 -17.893 1.00 67.75 89 ALA A N 1
ATOM 674 C CA . ALA A 1 89 ? 11.902 -6.916 -16.863 1.00 67.75 89 ALA A CA 1
ATOM 675 C C . ALA A 1 89 ? 12.876 -6.673 -15.688 1.00 67.75 89 ALA A C 1
ATOM 677 O O . ALA A 1 89 ? 12.546 -6.900 -14.529 1.00 67.75 89 ALA A O 1
ATOM 678 N N . ARG A 1 90 ? 14.053 -6.088 -15.964 1.00 70.00 90 ARG A N 1
ATOM 679 C CA . ARG A 1 90 ? 15.045 -5.698 -14.942 1.00 70.00 90 ARG A CA 1
ATOM 680 C C . ARG A 1 90 ? 14.631 -4.502 -14.063 1.00 70.00 90 ARG A C 1
ATOM 682 O O . ARG A 1 90 ? 15.328 -4.188 -13.101 1.00 70.00 90 ARG A O 1
ATOM 689 N N . TRP A 1 91 ? 13.589 -3.774 -14.456 1.00 72.81 91 TRP A N 1
ATOM 690 C CA . TRP A 1 91 ? 13.130 -2.518 -13.856 1.00 72.81 91 TRP A CA 1
ATOM 691 C C . TRP A 1 91 ? 11.720 -2.621 -13.273 1.00 72.81 91 TRP A C 1
ATOM 693 O O . TRP A 1 91 ? 11.231 -1.653 -12.701 1.00 72.81 91 TRP A O 1
ATOM 703 N N . ILE A 1 92 ? 11.092 -3.793 -13.376 1.00 74.88 92 ILE A N 1
ATOM 704 C CA . ILE A 1 92 ? 9.717 -4.053 -12.949 1.00 74.88 92 ILE A CA 1
ATOM 705 C C . ILE A 1 92 ? 9.470 -3.659 -11.483 1.00 74.88 92 ILE A C 1
ATOM 707 O O . ILE A 1 92 ? 8.413 -3.131 -11.146 1.00 74.88 92 ILE A O 1
ATOM 711 N N . ASN A 1 93 ? 10.487 -3.788 -10.623 1.00 80.19 93 ASN A N 1
ATOM 712 C CA . ASN A 1 93 ? 10.411 -3.397 -9.214 1.00 80.19 93 ASN A CA 1
ATOM 713 C C . ASN A 1 93 ? 10.125 -1.897 -9.011 1.00 80.19 93 ASN A C 1
ATOM 715 O O . ASN A 1 93 ? 9.503 -1.533 -8.019 1.00 80.19 93 ASN A O 1
ATOM 719 N N . HIS A 1 94 ? 10.507 -1.035 -9.959 1.00 78.69 94 HIS A N 1
ATOM 720 C CA . HIS A 1 94 ? 10.216 0.402 -9.906 1.00 78.69 94 HIS A CA 1
ATOM 721 C C . HIS A 1 94 ? 8.738 0.727 -10.152 1.00 78.69 94 HIS A C 1
ATOM 723 O O . HIS A 1 94 ? 8.291 1.811 -9.798 1.00 78.69 94 HIS A O 1
ATOM 729 N N . VAL A 1 95 ? 7.966 -0.197 -10.715 1.00 77.19 95 VAL A N 1
ATOM 730 C CA . VAL A 1 95 ? 6.508 -0.060 -10.840 1.00 77.19 95 VAL A CA 1
ATOM 731 C C . VAL A 1 95 ? 5.818 -0.822 -9.712 1.00 77.19 95 VAL A C 1
ATOM 733 O O . VAL A 1 95 ? 4.908 -0.308 -9.070 1.00 77.19 95 VAL A O 1
ATOM 736 N N . ARG A 1 96 ? 6.313 -2.023 -9.407 1.00 78.62 96 ARG A N 1
ATOM 737 C CA . ARG A 1 96 ? 5.750 -2.910 -8.384 1.00 78.62 96 ARG A CA 1
ATOM 738 C C . ARG A 1 96 ? 5.739 -2.304 -6.993 1.00 78.62 96 ARG A C 1
ATOM 740 O O . ARG A 1 96 ? 4.725 -2.401 -6.314 1.00 78.62 96 ARG A O 1
ATOM 747 N N . VAL A 1 97 ? 6.846 -1.691 -6.572 1.00 83.25 97 VAL A N 1
ATOM 748 C CA . VAL A 1 97 ? 6.950 -1.125 -5.222 1.00 83.25 97 VAL A CA 1
ATOM 749 C C . VAL A 1 97 ? 5.953 0.027 -5.029 1.00 83.25 97 VAL A C 1
ATOM 751 O O . VAL A 1 97 ? 5.165 -0.058 -4.088 1.00 83.25 97 VAL A O 1
ATOM 754 N N . PRO A 1 98 ? 5.885 1.050 -5.909 1.00 84.62 98 PRO A N 1
ATOM 755 C CA . PRO A 1 98 ? 4.861 2.090 -5.807 1.00 84.62 98 PRO A CA 1
ATOM 756 C C . PRO A 1 98 ? 3.433 1.551 -5.844 1.00 84.62 98 PRO A C 1
ATOM 758 O O . PRO A 1 98 ? 2.622 1.964 -5.020 1.00 84.62 98 PRO A O 1
ATOM 761 N N . VAL A 1 99 ? 3.127 0.609 -6.743 1.00 83.31 99 VAL A N 1
ATOM 762 C CA . VAL A 1 99 ? 1.790 -0.003 -6.840 1.00 83.31 99 VAL A CA 1
ATOM 763 C C . VAL A 1 99 ? 1.418 -0.718 -5.544 1.00 83.31 99 VAL A C 1
ATOM 765 O O . VAL A 1 99 ? 0.336 -0.486 -5.011 1.00 83.31 99 VAL A O 1
ATOM 768 N N . PHE A 1 100 ? 2.319 -1.548 -5.016 1.00 83.81 100 PHE A N 1
ATOM 769 C CA . PHE A 1 100 ? 2.087 -2.297 -3.784 1.00 83.81 100 PHE A CA 1
ATOM 770 C C . PHE A 1 100 ? 1.847 -1.362 -2.599 1.00 83.81 100 PHE A C 1
ATOM 772 O O . PHE A 1 100 ? 0.845 -1.498 -1.904 1.00 83.81 100 PHE A O 1
ATOM 779 N N . LEU A 1 101 ? 2.730 -0.379 -2.400 1.00 89.06 101 LEU A N 1
ATOM 780 C CA . LEU A 1 101 ? 2.610 0.570 -1.294 1.00 89.06 101 LEU A CA 1
ATOM 781 C C . LEU A 1 101 ? 1.329 1.404 -1.399 1.00 89.06 101 LEU A C 1
ATOM 783 O O . LEU A 1 101 ? 0.643 1.596 -0.399 1.00 89.06 101 LEU A O 1
ATOM 787 N N . SER A 1 102 ? 0.976 1.850 -2.607 1.00 87.94 102 SER A N 1
ATOM 788 C CA . SER A 1 102 ? -0.237 2.643 -2.840 1.00 87.94 102 SER A CA 1
ATOM 789 C C . SER A 1 102 ? -1.504 1.816 -2.620 1.00 87.94 102 SER A C 1
ATOM 791 O O . SER A 1 102 ? -2.447 2.298 -1.999 1.00 87.94 102 SER A O 1
ATOM 793 N N . GLY A 1 103 ? -1.523 0.562 -3.082 1.00 87.75 103 GLY A N 1
ATOM 794 C CA . GLY A 1 103 ? -2.644 -0.357 -2.884 1.00 87.75 103 GLY A CA 1
ATOM 795 C C . GLY A 1 103 ? -2.822 -0.766 -1.422 1.00 87.75 103 GLY A C 1
ATOM 796 O O . GLY A 1 103 ? -3.940 -0.743 -0.914 1.00 87.75 103 GLY A O 1
ATOM 797 N N . LEU A 1 104 ? -1.727 -1.067 -0.719 1.00 89.69 104 LEU A N 1
ATOM 798 C CA . LEU A 1 104 ? -1.761 -1.374 0.711 1.00 89.69 104 LEU A CA 1
ATOM 799 C C . LEU A 1 104 ? -2.259 -0.171 1.519 1.00 89.69 104 LEU A C 1
ATOM 801 O O . LEU A 1 104 ? -3.121 -0.324 2.380 1.00 89.69 104 LEU A O 1
ATOM 805 N N . LEU A 1 105 ? -1.765 1.031 1.211 1.00 91.62 105 LEU A N 1
ATOM 806 C CA . LEU A 1 105 ? -2.231 2.255 1.858 1.00 91.62 105 LEU A CA 1
ATOM 807 C C . LEU A 1 105 ? -3.721 2.494 1.595 1.00 91.62 105 LEU A C 1
ATOM 809 O O . LEU A 1 105 ? -4.453 2.808 2.532 1.00 91.62 105 LEU A O 1
ATOM 813 N N . LEU A 1 106 ? -4.177 2.296 0.350 1.00 90.44 106 LEU A N 1
ATOM 814 C CA . LEU A 1 106 ? -5.594 2.401 0.006 1.00 90.44 106 LEU A CA 1
ATOM 815 C C . LEU A 1 106 ? -6.421 1.430 0.842 1.00 90.44 106 LEU A C 1
ATOM 817 O O . LEU A 1 106 ? -7.427 1.838 1.396 1.00 90.44 106 LEU A O 1
ATOM 821 N N . LEU A 1 107 ? -5.991 0.173 0.964 1.00 90.56 107 LEU A N 1
ATOM 822 C CA . LEU A 1 107 ? -6.698 -0.865 1.712 1.00 90.56 107 LEU A CA 1
ATOM 823 C C . LEU A 1 107 ? -6.834 -0.529 3.203 1.00 90.56 107 LEU A C 1
ATOM 825 O O . LEU A 1 107 ? -7.891 -0.742 3.801 1.00 90.56 107 LEU A O 1
ATOM 829 N N . VAL A 1 108 ? -5.777 0.039 3.787 1.00 90.38 108 VAL A N 1
ATOM 830 C CA . VAL A 1 108 ? -5.772 0.517 5.176 1.00 90.38 108 VAL A CA 1
ATOM 831 C C . VAL A 1 108 ? -6.693 1.723 5.350 1.00 90.38 108 VAL A C 1
ATOM 833 O O . VAL A 1 108 ? -7.448 1.781 6.317 1.00 90.38 108 VAL A O 1
ATOM 836 N N . TRP A 1 109 ? -6.674 2.678 4.419 1.00 90.25 109 TRP A N 1
ATOM 837 C CA . TRP A 1 109 ? -7.509 3.885 4.485 1.00 90.25 109 TRP A CA 1
ATOM 838 C C . TRP A 1 109 ? -8.923 3.689 3.935 1.00 90.25 109 TRP A C 1
ATOM 840 O O . TRP A 1 109 ? -9.775 4.558 4.099 1.00 90.25 109 TRP A O 1
ATOM 850 N N . PHE A 1 110 ? -9.206 2.538 3.332 1.00 88.12 110 PHE A N 1
ATOM 851 C CA . PHE A 1 110 ? -10.460 2.239 2.653 1.00 88.12 110 PHE A CA 1
ATOM 852 C C . PHE A 1 110 ? -11.706 2.479 3.519 1.00 88.12 110 PHE A C 1
ATOM 854 O O . PHE A 1 110 ? -12.644 3.110 3.028 1.00 88.12 110 PHE A O 1
ATOM 861 N N . PRO A 1 111 ? -11.751 2.067 4.806 1.00 86.12 111 PRO A N 1
ATOM 862 C CA . PRO A 1 111 ? -12.921 2.318 5.648 1.00 86.12 111 PRO A CA 1
ATOM 863 C C . PRO A 1 111 ? -13.161 3.808 5.923 1.00 86.12 111 PRO A C 1
ATOM 865 O O . PRO A 1 111 ? -14.311 4.211 6.079 1.00 86.12 111 PRO A O 1
ATOM 868 N N . LEU A 1 112 ? -12.093 4.612 5.984 1.00 86.62 112 LEU A N 1
ATOM 869 C CA . LEU A 1 112 ? -12.165 6.062 6.185 1.00 86.62 112 LEU A CA 1
ATOM 870 C C . LEU A 1 112 ? -12.608 6.766 4.902 1.00 86.62 112 LEU A C 1
ATOM 872 O O . LEU A 1 112 ? -13.494 7.606 4.951 1.00 86.62 112 LEU A O 1
ATOM 876 N N . ILE A 1 113 ? -12.061 6.359 3.754 1.00 84.81 113 ILE A N 1
ATOM 877 C CA . ILE A 1 113 ? -12.430 6.894 2.434 1.00 84.81 113 ILE A CA 1
ATOM 878 C C . ILE A 1 113 ? -13.904 6.606 2.102 1.00 84.81 113 ILE A C 1
ATOM 880 O O . ILE A 1 113 ? -14.561 7.423 1.469 1.00 84.81 113 ILE A O 1
ATOM 884 N N . LEU A 1 114 ? -14.445 5.464 2.544 1.00 85.62 114 LEU A N 1
ATOM 885 C CA . LEU A 1 114 ? -15.869 5.131 2.406 1.00 85.62 114 LEU A CA 1
ATOM 886 C C . LEU A 1 114 ? -16.771 5.744 3.497 1.00 85.62 114 LEU A C 1
ATOM 888 O O . LEU A 1 114 ? -17.943 5.377 3.578 1.00 85.62 114 LEU A O 1
ATOM 892 N N . GLY A 1 115 ? -16.240 6.587 4.386 1.00 81.25 115 GLY A N 1
ATOM 893 C CA . GLY A 1 115 ? -17.003 7.218 5.471 1.00 81.25 115 GLY A CA 1
ATOM 894 C C . GLY A 1 115 ? -17.465 6.262 6.581 1.00 81.25 115 GLY A C 1
ATOM 895 O O . GLY A 1 115 ? -18.150 6.664 7.519 1.00 81.25 115 GLY A O 1
ATOM 896 N N . ARG A 1 116 ? -17.079 4.978 6.550 1.00 81.69 116 ARG A N 1
ATOM 897 C CA . ARG A 1 116 ? -17.550 3.974 7.527 1.00 81.69 116 ARG A CA 1
ATOM 898 C C . ARG A 1 116 ? -16.990 4.171 8.933 1.00 81.69 116 ARG A C 1
ATOM 900 O O . ARG A 1 116 ? -17.543 3.631 9.884 1.00 81.69 116 ARG A O 1
ATOM 907 N N . GLN A 1 117 ? -15.884 4.901 9.063 1.00 81.19 117 GLN A N 1
ATOM 908 C CA . GLN A 1 117 ? -15.219 5.179 10.342 1.00 81.19 117 GLN A CA 1
ATOM 909 C C . GLN A 1 117 ? -14.991 6.680 10.581 1.00 81.19 117 GLN A C 1
ATOM 911 O O . GLN A 1 117 ? -14.263 7.046 11.500 1.00 81.19 117 GLN A O 1
ATOM 916 N N . GLU A 1 118 ? -15.623 7.546 9.786 1.00 84.00 118 GLU A N 1
ATOM 917 C CA . GLU A 1 118 ? -15.465 9.006 9.838 1.00 84.00 118 GLU A CA 1
ATOM 918 C C . GLU A 1 118 ? -15.765 9.564 11.232 1.00 84.00 118 GLU A C 1
ATOM 920 O O . GLU A 1 118 ? -14.872 10.092 11.887 1.00 84.00 118 GLU A O 1
ATOM 925 N N . ARG A 1 119 ? -16.969 9.309 11.762 1.00 80.94 119 ARG A N 1
ATOM 926 C CA . ARG A 1 119 ? -17.373 9.784 13.098 1.00 80.94 119 ARG A CA 1
ATOM 927 C C . ARG A 1 119 ? -16.425 9.332 14.206 1.00 80.94 119 ARG A C 1
ATOM 929 O O . ARG A 1 119 ? -16.152 10.078 15.137 1.00 80.94 119 ARG A O 1
ATOM 936 N N . ARG A 1 120 ? -15.917 8.097 14.137 1.00 82.12 120 ARG A N 1
ATOM 937 C CA . ARG A 1 120 ? -14.993 7.567 15.152 1.00 82.12 120 ARG A CA 1
ATOM 938 C C . ARG A 1 120 ? -13.623 8.239 15.064 1.00 82.12 120 ARG A C 1
ATOM 940 O O . ARG A 1 120 ? -13.020 8.506 16.099 1.00 82.12 120 ARG A O 1
ATOM 947 N N . TYR A 1 121 ? -13.147 8.500 13.849 1.00 83.62 121 TYR A N 1
ATOM 948 C CA . TYR A 1 121 ? -11.893 9.201 13.601 1.00 83.62 121 TYR A CA 1
ATOM 949 C C . TYR A 1 121 ? -11.970 10.666 14.038 1.00 83.62 121 TYR A C 1
ATOM 951 O O . TYR A 1 121 ? -11.101 11.126 14.779 1.00 83.62 121 TYR A O 1
ATOM 959 N N . GLU A 1 122 ? -13.037 11.364 13.661 1.00 89.06 122 GLU A N 1
ATOM 960 C CA . GLU A 1 122 ? -13.279 12.760 14.031 1.00 89.06 122 GLU A CA 1
ATOM 961 C C . GLU A 1 122 ? -13.439 12.925 15.540 1.00 89.06 122 GLU A C 1
ATOM 963 O O . GLU A 1 122 ? -12.783 13.774 16.132 1.00 89.06 122 GLU A O 1
ATOM 968 N N . ASN A 1 123 ? -14.206 12.052 16.199 1.00 87.56 123 ASN A N 1
ATOM 969 C CA . ASN A 1 123 ? -14.366 12.101 17.654 1.00 87.56 123 ASN A CA 1
ATOM 970 C C . ASN A 1 123 ? -13.052 11.845 18.409 1.00 87.56 123 ASN A C 1
ATOM 972 O O . ASN A 1 123 ? -12.852 12.383 19.495 1.00 87.56 123 ASN A O 1
ATOM 976 N N . ALA A 1 124 ? -12.169 10.999 17.868 1.00 86.19 124 ALA A N 1
ATOM 977 C CA . ALA A 1 124 ? -10.910 10.645 18.519 1.00 86.19 124 ALA A CA 1
ATOM 978 C C . ALA A 1 124 ? -9.778 11.647 18.243 1.00 86.19 124 ALA A C 1
ATOM 980 O O . ALA A 1 124 ? -8.886 11.797 19.075 1.00 86.19 124 ALA A O 1
ATOM 981 N N . THR A 1 125 ? -9.778 12.290 17.071 1.00 84.81 125 THR A N 1
ATOM 982 C CA . THR A 1 125 ? -8.651 13.116 16.600 1.00 84.81 125 THR A CA 1
ATOM 983 C C . THR A 1 125 ? -8.994 14.590 16.404 1.00 84.81 125 THR A C 1
ATOM 985 O O . THR A 1 125 ? -8.083 15.410 16.333 1.00 84.81 125 THR A O 1
ATOM 988 N N . GLY A 1 126 ? -10.278 14.938 16.302 1.00 87.50 126 GLY A N 1
ATOM 989 C CA . GLY A 1 126 ? -10.750 16.277 15.941 1.00 87.50 126 GLY A CA 1
ATOM 990 C C . GLY A 1 126 ? -10.479 16.669 14.483 1.00 87.50 126 GLY A C 1
ATOM 991 O O . GLY A 1 126 ? -10.637 17.836 14.134 1.00 87.50 126 GLY A O 1
ATOM 992 N N . LEU A 1 127 ? -10.035 15.733 13.637 1.00 85.56 127 LEU A N 1
ATOM 993 C CA . LEU A 1 127 ? -9.652 15.981 12.245 1.00 85.56 127 LEU A CA 1
ATOM 994 C C . LEU A 1 127 ? -10.653 15.343 11.280 1.00 85.56 127 LEU A C 1
ATOM 996 O O . LEU A 1 127 ? -11.044 14.198 11.481 1.00 85.56 127 LEU A O 1
ATOM 1000 N N . SER A 1 128 ? -10.988 16.056 10.199 1.00 85.50 128 SER A N 1
ATOM 1001 C CA . SER A 1 128 ? -11.874 15.558 9.133 1.00 85.50 128 SER A CA 1
ATOM 1002 C C . SER A 1 128 ? -11.283 14.344 8.409 1.00 85.50 128 SER A C 1
ATOM 1004 O O . SER A 1 128 ? -10.081 14.306 8.113 1.00 85.50 128 SER A O 1
ATOM 1006 N N . ALA A 1 129 ? -12.138 13.371 8.080 1.00 86.44 129 ALA A N 1
ATOM 1007 C CA . ALA A 1 129 ? -11.759 12.189 7.303 1.00 86.44 129 ALA A CA 1
ATOM 1008 C C . ALA A 1 129 ? -11.715 12.430 5.775 1.00 86.44 129 ALA A C 1
ATOM 1010 O O . ALA A 1 129 ? -11.118 11.637 5.043 1.00 86.44 129 ALA A O 1
ATOM 1011 N N . ASP A 1 130 ? -12.240 13.547 5.270 1.00 86.00 130 ASP A N 1
ATOM 1012 C CA . ASP A 1 130 ? -12.313 13.822 3.822 1.00 86.00 130 ASP A CA 1
ATOM 1013 C C . ASP A 1 130 ? -10.933 13.973 3.160 1.00 86.00 130 ASP A C 1
ATOM 1015 O O . ASP A 1 130 ? -10.756 13.822 1.948 1.00 86.00 130 ASP A O 1
ATOM 1019 N N . VAL A 1 131 ? -9.902 14.226 3.968 1.00 88.94 131 VAL A N 1
ATOM 1020 C CA . VAL A 1 131 ? -8.522 14.407 3.506 1.00 88.94 131 VAL A CA 1
ATOM 1021 C C . VAL A 1 131 ? -7.864 13.114 3.024 1.00 88.94 131 VAL A C 1
ATOM 1023 O O . VAL A 1 131 ? -6.841 13.171 2.340 1.00 88.94 131 VAL A O 1
ATOM 1026 N N . PHE A 1 132 ? -8.385 11.940 3.391 1.00 88.31 132 PHE A N 1
ATOM 1027 C CA . PHE A 1 132 ? -7.700 10.674 3.119 1.00 88.31 132 PHE A CA 1
ATOM 1028 C C . PHE A 1 132 ? -7.640 10.347 1.624 1.00 88.31 132 PHE A C 1
ATOM 1030 O O . PHE A 1 132 ? -6.614 9.853 1.157 1.00 88.31 132 PHE A O 1
ATOM 1037 N N . TRP A 1 133 ? -8.675 10.693 0.853 1.00 88.44 133 TRP A N 1
ATOM 1038 C CA . TRP A 1 133 ? -8.686 10.468 -0.595 1.00 88.44 133 TRP A CA 1
ATOM 1039 C C . TRP A 1 133 ? -7.616 11.294 -1.321 1.00 88.44 133 TRP A C 1
ATOM 1041 O O . TRP A 1 133 ? -6.794 10.760 -2.069 1.00 88.44 133 TRP A O 1
ATOM 1051 N N . SER A 1 134 ? -7.577 12.602 -1.059 1.00 90.25 134 SER A N 1
ATOM 1052 C CA . SER A 1 134 ? -6.618 13.513 -1.690 1.00 90.25 134 SER A CA 1
ATOM 1053 C C . SER A 1 134 ? -5.179 13.208 -1.268 1.00 90.25 134 SER A C 1
ATOM 1055 O O . SER A 1 134 ? -4.281 13.156 -2.111 1.00 90.25 134 SER A O 1
ATOM 1057 N N . ARG A 1 135 ? -4.948 12.915 0.018 1.00 93.19 135 ARG A N 1
ATOM 1058 C CA . ARG A 1 135 ? -3.632 12.496 0.525 1.00 93.19 135 ARG A CA 1
ATOM 1059 C C . ARG A 1 135 ? -3.172 11.184 -0.095 1.00 93.19 135 ARG A C 1
ATOM 1061 O O . ARG A 1 135 ? -1.997 11.065 -0.431 1.00 93.19 135 ARG A O 1
ATOM 1068 N N . TRP A 1 136 ? -4.075 10.223 -0.281 1.00 94.38 136 TRP A N 1
ATOM 1069 C CA . TRP A 1 136 ? -3.737 8.960 -0.928 1.00 94.38 136 TRP A CA 1
ATOM 1070 C C . TRP A 1 136 ? -3.246 9.175 -2.366 1.00 94.38 136 TRP A C 1
ATOM 1072 O O . TRP A 1 136 ? -2.203 8.634 -2.742 1.00 94.38 136 TRP A O 1
ATOM 1082 N N . LEU A 1 137 ? -3.927 10.025 -3.143 1.00 93.12 137 LEU A N 1
ATOM 1083 C CA . LEU A 1 137 ? -3.504 10.382 -4.502 1.00 93.12 137 LEU A CA 1
ATOM 1084 C C . LEU A 1 137 ? -2.132 11.070 -4.518 1.00 93.12 137 LEU A C 1
ATOM 1086 O O . LEU A 1 137 ? -1.273 10.699 -5.318 1.00 93.12 137 LEU A O 1
ATOM 1090 N N . LEU A 1 138 ? -1.899 12.030 -3.616 1.00 94.31 138 LEU A N 1
ATOM 1091 C CA . LEU A 1 138 ? -0.619 12.740 -3.509 1.00 94.31 138 LEU A CA 1
ATOM 1092 C C . LEU A 1 138 ? 0.535 11.803 -3.137 1.00 94.31 138 LEU A C 1
ATOM 1094 O O . LEU A 1 138 ? 1.600 11.866 -3.751 1.00 94.31 138 LEU A O 1
ATOM 1098 N N . ILE A 1 139 ? 0.326 10.912 -2.164 1.00 93.56 139 ILE A N 1
ATOM 1099 C CA . ILE A 1 139 ? 1.334 9.926 -1.750 1.00 93.56 139 ILE A CA 1
ATOM 1100 C C . ILE A 1 139 ? 1.626 8.964 -2.901 1.00 93.56 139 ILE A C 1
ATOM 1102 O O . ILE A 1 139 ? 2.790 8.725 -3.215 1.00 93.56 139 ILE A O 1
ATOM 1106 N N . THR A 1 140 ? 0.586 8.464 -3.571 1.00 89.75 140 THR A N 1
ATOM 1107 C CA . THR A 1 140 ? 0.719 7.592 -4.745 1.00 89.75 140 THR A CA 1
ATOM 1108 C C . THR A 1 140 ? 1.544 8.282 -5.832 1.00 89.75 140 THR A C 1
ATOM 1110 O O . THR A 1 140 ? 2.554 7.740 -6.283 1.00 89.75 140 THR A O 1
ATOM 1113 N N . ALA A 1 141 ? 1.187 9.514 -6.201 1.00 90.56 141 ALA A N 1
ATOM 1114 C CA . ALA A 1 141 ? 1.929 10.302 -7.180 1.00 90.56 141 ALA A CA 1
ATOM 1115 C C . ALA A 1 141 ? 3.396 10.506 -6.763 1.00 90.56 141 ALA A C 1
ATOM 1117 O O . ALA A 1 141 ? 4.298 10.310 -7.577 1.00 90.56 141 ALA A O 1
ATOM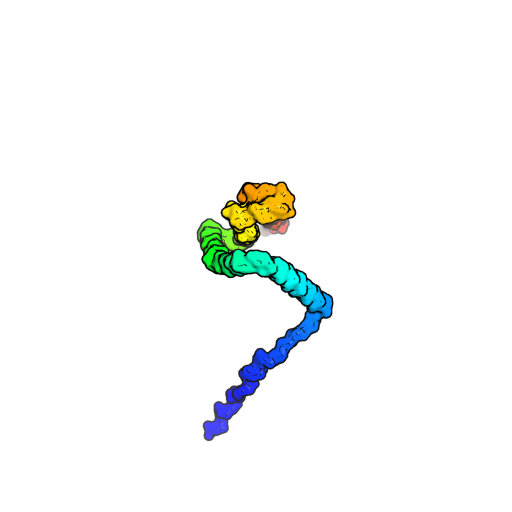 1118 N N . GLY A 1 142 ? 3.649 10.820 -5.489 1.00 94.94 142 GLY A N 1
ATOM 1119 C CA . GLY A 1 142 ? 4.995 10.960 -4.933 1.00 94.94 142 GLY A CA 1
ATOM 1120 C C . GLY A 1 142 ? 5.822 9.673 -5.017 1.00 94.94 142 GLY A C 1
ATOM 1121 O O . GLY A 1 142 ? 6.981 9.717 -5.430 1.00 94.94 142 GLY A O 1
ATOM 1122 N N . LEU A 1 143 ? 5.230 8.516 -4.700 1.00 90.44 143 LEU A N 1
ATOM 1123 C CA . LEU A 1 143 ? 5.885 7.205 -4.806 1.00 90.44 143 LEU A CA 1
ATOM 1124 C C . LEU A 1 143 ? 6.280 6.884 -6.253 1.00 90.44 143 LEU A C 1
ATOM 1126 O O . LEU A 1 143 ? 7.409 6.454 -6.509 1.00 90.44 143 LEU A O 1
ATOM 1130 N N . PHE A 1 144 ? 5.375 7.118 -7.206 1.00 87.56 144 PHE A N 1
ATOM 1131 C CA . PHE A 1 144 ? 5.661 6.928 -8.629 1.00 87.56 144 PHE A CA 1
ATOM 1132 C C . PHE A 1 144 ? 6.731 7.900 -9.132 1.00 87.56 144 PHE A C 1
ATOM 1134 O O . PHE A 1 144 ? 7.661 7.471 -9.818 1.00 87.56 144 PHE A O 1
ATOM 1141 N N . ALA A 1 145 ? 6.651 9.177 -8.752 1.00 88.56 145 ALA A N 1
ATOM 1142 C CA . ALA A 1 145 ? 7.632 10.190 -9.126 1.00 88.56 145 ALA A CA 1
ATOM 1143 C C . ALA A 1 145 ? 9.032 9.839 -8.599 1.00 88.56 145 ALA A C 1
ATOM 1145 O O . ALA A 1 145 ? 9.992 9.803 -9.369 1.00 88.56 145 ALA A O 1
ATOM 1146 N N . ALA A 1 146 ? 9.148 9.493 -7.314 1.00 91.25 146 ALA A N 1
ATOM 1147 C CA . ALA A 1 146 ? 10.413 9.086 -6.708 1.00 91.25 146 ALA A CA 1
ATOM 1148 C C . ALA A 1 146 ? 11.008 7.852 -7.403 1.00 91.25 146 ALA A C 1
ATOM 1150 O O . ALA A 1 146 ? 12.205 7.807 -7.701 1.00 91.25 146 ALA A O 1
ATOM 1151 N N . SER A 1 147 ? 10.168 6.864 -7.720 1.00 84.88 147 SER A N 1
ATOM 1152 C CA . SER A 1 147 ? 10.610 5.653 -8.407 1.00 84.88 147 SER A CA 1
ATOM 1153 C C . SER A 1 147 ? 11.078 5.922 -9.843 1.00 84.88 147 SER A C 1
ATOM 1155 O O . SER A 1 147 ? 12.114 5.398 -10.263 1.00 84.88 147 SER A O 1
ATOM 1157 N N . ALA A 1 148 ? 10.370 6.785 -10.580 1.00 82.38 148 ALA A N 1
ATOM 1158 C CA . ALA A 1 148 ? 10.744 7.203 -11.929 1.00 82.38 148 ALA A CA 1
ATOM 1159 C C . ALA A 1 148 ? 12.069 7.983 -11.944 1.00 82.38 148 ALA A C 1
ATOM 1161 O O . ALA A 1 148 ? 12.948 7.687 -12.756 1.00 82.38 148 ALA A O 1
ATOM 1162 N N . VAL A 1 149 ? 12.254 8.921 -11.008 1.00 89.19 149 VAL A N 1
ATOM 1163 C CA . VAL A 1 149 ? 13.511 9.670 -10.838 1.00 89.19 149 VAL A CA 1
ATOM 1164 C C . VAL A 1 149 ? 14.666 8.718 -10.538 1.00 89.19 149 VAL A C 1
ATOM 1166 O O . VAL A 1 149 ? 15.721 8.790 -11.171 1.00 89.19 149 VAL A O 1
ATOM 1169 N N . TRP A 1 150 ? 14.470 7.771 -9.622 1.00 88.38 150 TRP A N 1
ATOM 1170 C CA . TRP A 1 150 ? 15.498 6.795 -9.280 1.00 88.38 150 TRP A CA 1
ATOM 1171 C C . TRP A 1 150 ? 15.866 5.883 -10.460 1.00 88.38 150 TRP A C 1
ATOM 1173 O O . TRP A 1 150 ? 17.048 5.617 -10.709 1.00 88.38 150 TRP A O 1
ATOM 1183 N N . LEU A 1 151 ? 14.870 5.444 -11.235 1.00 85.25 151 LEU A N 1
ATOM 1184 C CA . LEU A 1 151 ? 15.093 4.705 -12.474 1.00 85.25 151 LEU A CA 1
ATOM 1185 C C . LEU A 1 151 ? 15.910 5.536 -13.477 1.00 85.25 151 LEU A C 1
ATOM 1187 O O . LEU A 1 151 ? 16.889 5.027 -14.028 1.00 85.25 151 LEU A O 1
ATOM 1191 N N . ALA A 1 152 ? 15.563 6.811 -13.671 1.00 85.75 152 ALA A N 1
ATOM 1192 C CA . ALA A 1 152 ? 16.281 7.717 -14.564 1.00 85.75 152 ALA A CA 1
ATOM 1193 C C . ALA A 1 152 ? 17.753 7.877 -14.146 1.00 85.75 152 ALA A C 1
ATOM 1195 O O . ALA A 1 152 ? 18.648 7.667 -14.967 1.00 85.75 152 ALA A O 1
ATOM 1196 N N . ILE A 1 153 ? 18.021 8.124 -12.858 1.00 89.38 153 ILE A N 1
ATOM 1197 C CA . ILE A 1 153 ? 19.383 8.199 -12.300 1.00 89.38 153 ILE A CA 1
ATOM 1198 C C . ILE A 1 153 ? 20.167 6.917 -12.614 1.00 89.38 153 ILE A C 1
ATOM 1200 O O . ILE A 1 153 ? 21.297 6.964 -13.106 1.00 89.38 153 ILE A O 1
ATOM 1204 N N . ARG A 1 154 ? 19.564 5.744 -12.389 1.00 86.50 154 ARG A N 1
ATOM 1205 C CA . ARG A 1 154 ? 20.206 4.445 -12.649 1.00 86.50 154 ARG A CA 1
ATOM 1206 C C . ARG A 1 154 ? 20.513 4.238 -14.131 1.00 86.50 154 ARG A C 1
ATOM 1208 O O . ARG A 1 154 ? 21.551 3.654 -14.450 1.00 86.50 154 ARG A O 1
ATOM 1215 N N . VAL A 1 155 ? 19.636 4.678 -15.031 1.00 86.38 155 VAL A N 1
ATOM 1216 C CA . VAL A 1 155 ? 19.865 4.615 -16.483 1.00 86.38 155 VAL A CA 1
ATOM 1217 C C . VAL A 1 155 ? 21.024 5.527 -16.878 1.00 86.38 155 VAL A C 1
ATOM 1219 O O . VAL A 1 155 ? 21.951 5.059 -17.542 1.00 86.38 155 VAL A O 1
ATOM 1222 N N . VAL A 1 156 ? 21.032 6.774 -16.403 1.00 88.44 156 VAL A N 1
ATOM 1223 C CA . VAL A 1 156 ? 22.104 7.745 -16.667 1.00 88.44 156 VAL A CA 1
ATOM 1224 C C . VAL A 1 156 ? 23.454 7.197 -16.199 1.00 88.44 156 VAL A C 1
ATOM 1226 O O . VAL A 1 156 ? 24.383 7.107 -16.999 1.00 88.44 156 VAL A O 1
ATOM 1229 N N . ILE A 1 157 ? 23.553 6.703 -14.960 1.00 89.25 157 ILE A N 1
ATOM 1230 C CA . ILE A 1 157 ? 24.796 6.117 -14.425 1.00 89.25 157 ILE A CA 1
ATOM 1231 C C . ILE A 1 157 ? 25.294 4.954 -15.297 1.00 89.25 157 ILE A C 1
ATOM 1233 O O . ILE A 1 157 ? 26.495 4.839 -15.555 1.00 89.25 157 ILE A O 1
ATOM 1237 N N . ARG A 1 158 ? 24.398 4.079 -15.779 1.00 86.69 158 ARG A N 1
ATOM 1238 C CA . ARG A 1 158 ? 24.795 2.967 -16.662 1.00 86.69 158 ARG A CA 1
ATOM 1239 C C . ARG A 1 158 ? 25.331 3.456 -18.003 1.00 86.69 158 ARG A C 1
ATOM 1241 O O . ARG A 1 158 ? 26.326 2.909 -18.468 1.00 86.69 158 ARG A O 1
ATOM 1248 N N . VAL A 1 159 ? 24.674 4.435 -18.625 1.00 86.44 159 VAL A N 1
ATOM 1249 C CA . VAL A 1 159 ? 25.114 5.007 -19.908 1.00 86.44 159 VAL A CA 1
ATOM 1250 C C . VAL A 1 159 ? 26.491 5.647 -19.755 1.00 86.44 159 VAL A C 1
ATOM 1252 O O . VAL A 1 159 ? 27.372 5.409 -20.576 1.00 86.44 159 VAL A O 1
ATOM 1255 N N . TRP A 1 160 ? 26.712 6.377 -18.662 1.00 84.12 160 TRP A N 1
ATOM 1256 C CA . TRP A 1 160 ? 27.998 7.005 -18.365 1.00 84.12 160 TRP A CA 1
ATOM 1257 C C . TRP A 1 160 ? 29.116 5.974 -18.169 1.00 84.12 160 TRP A C 1
ATOM 1259 O O . TRP A 1 160 ? 30.196 6.136 -18.729 1.00 84.12 160 TRP A O 1
ATOM 1269 N N . ARG A 1 161 ? 28.847 4.867 -17.462 1.00 83.44 161 ARG A N 1
ATOM 1270 C CA . ARG A 1 161 ? 29.817 3.772 -17.260 1.00 83.44 161 ARG A CA 1
ATOM 1271 C C . ARG A 1 161 ? 30.115 2.946 -18.515 1.00 83.44 161 ARG A C 1
ATOM 1273 O O . ARG A 1 161 ? 31.134 2.270 -18.551 1.00 83.44 161 ARG A O 1
ATOM 1280 N N . ARG A 1 162 ? 29.230 2.950 -19.517 1.00 77.06 162 ARG A N 1
ATOM 1281 C CA . ARG A 1 162 ? 29.402 2.197 -20.774 1.00 77.06 162 ARG A CA 1
ATOM 1282 C C . ARG A 1 162 ? 30.110 2.982 -21.877 1.00 77.06 162 ARG A C 1
ATOM 1284 O O . ARG A 1 162 ? 30.291 2.429 -22.959 1.00 77.06 162 ARG A O 1
ATOM 1291 N N . ARG A 1 163 ? 30.514 4.234 -21.635 1.00 70.94 163 ARG A N 1
ATOM 1292 C CA . ARG A 1 163 ? 31.356 4.964 -22.591 1.00 70.94 163 ARG A CA 1
ATOM 1293 C C . ARG A 1 163 ? 32.667 4.184 -22.775 1.00 70.94 163 ARG A C 1
ATOM 1295 O O . ARG A 1 163 ? 33.357 3.965 -21.780 1.00 70.94 163 ARG A O 1
ATOM 1302 N N . PRO A 1 164 ? 33.004 3.727 -23.996 1.00 58.72 164 PRO A N 1
ATOM 1303 C CA . PRO A 1 164 ? 34.271 3.052 -24.236 1.00 58.72 164 PRO A CA 1
ATOM 1304 C C . PRO 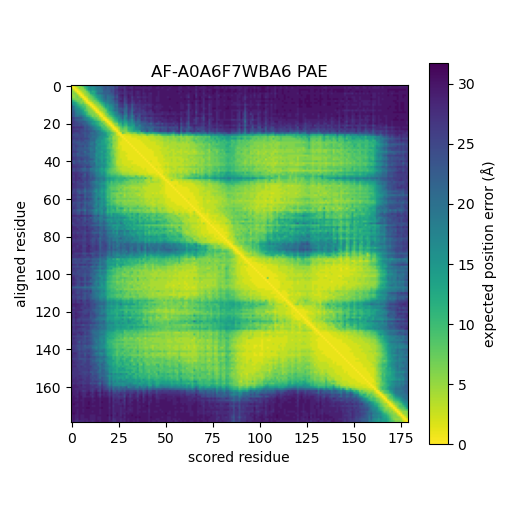A 1 164 ? 35.400 4.007 -23.849 1.00 58.72 164 PRO A C 1
ATOM 1306 O O . PRO A 1 164 ? 35.426 5.147 -24.316 1.00 58.72 164 PRO A O 1
ATOM 1309 N N . GLY A 1 165 ? 36.313 3.563 -22.982 1.00 69.19 165 GLY A N 1
ATOM 1310 C CA . GLY A 1 165 ? 37.560 4.290 -22.757 1.00 69.19 165 GLY A CA 1
ATOM 1311 C C . GLY A 1 165 ? 38.299 4.473 -24.091 1.00 69.19 165 GLY A C 1
ATOM 1312 O O . GLY A 1 165 ? 38.123 3.637 -24.987 1.00 69.19 165 GLY A O 1
ATOM 1313 N N . PRO A 1 166 ? 39.100 5.542 -24.263 1.00 63.34 166 PRO A N 1
ATOM 1314 C CA . PRO A 1 166 ? 39.847 5.762 -25.497 1.00 63.34 166 PRO A CA 1
ATOM 1315 C C . PRO A 1 166 ? 40.615 4.487 -25.851 1.00 63.34 166 PRO A C 1
ATOM 1317 O O . PRO A 1 166 ? 41.362 3.978 -25.013 1.00 63.34 166 PRO A O 1
ATOM 1320 N N . ARG A 1 167 ? 40.408 3.948 -27.061 1.00 60.25 167 ARG A N 1
ATOM 1321 C CA . ARG A 1 167 ? 41.185 2.823 -27.598 1.00 60.25 167 ARG A CA 1
ATOM 1322 C C . ARG A 1 167 ? 42.666 3.224 -27.608 1.00 60.25 167 ARG A C 1
ATOM 1324 O O . ARG A 1 167 ? 43.143 3.812 -28.571 1.00 60.25 167 ARG A O 1
ATOM 1331 N N . ARG A 1 168 ? 43.395 2.945 -26.526 1.00 64.69 168 ARG A N 1
ATOM 1332 C CA . ARG A 1 168 ? 44.859 2.978 -26.514 1.00 64.69 168 ARG A CA 1
ATOM 1333 C C . ARG A 1 168 ? 45.332 1.714 -27.220 1.00 64.69 168 ARG A C 1
ATOM 1335 O O . ARG A 1 168 ? 45.153 0.624 -26.691 1.00 64.69 168 ARG A O 1
ATOM 1342 N N . GLY A 1 169 ? 45.911 1.880 -28.405 1.00 62.91 169 GLY A N 1
ATOM 1343 C CA . GLY A 1 169 ? 46.623 0.814 -29.106 1.00 62.91 169 GLY A CA 1
ATOM 1344 C C . GLY A 1 169 ? 46.050 0.486 -30.478 1.00 62.91 169 GLY A C 1
ATOM 1345 O O . GLY A 1 169 ? 45.497 -0.589 -30.676 1.00 62.91 169 GLY A O 1
ATOM 1346 N N . ALA A 1 170 ? 46.233 1.385 -31.441 1.00 60.56 170 ALA A N 1
ATOM 1347 C CA . ALA A 1 170 ? 46.545 0.932 -32.789 1.00 60.56 170 ALA A CA 1
ATOM 1348 C C . ALA A 1 170 ? 48.080 0.921 -32.884 1.00 60.56 170 ALA A C 1
ATOM 1350 O O . ALA A 1 170 ? 48.672 2.002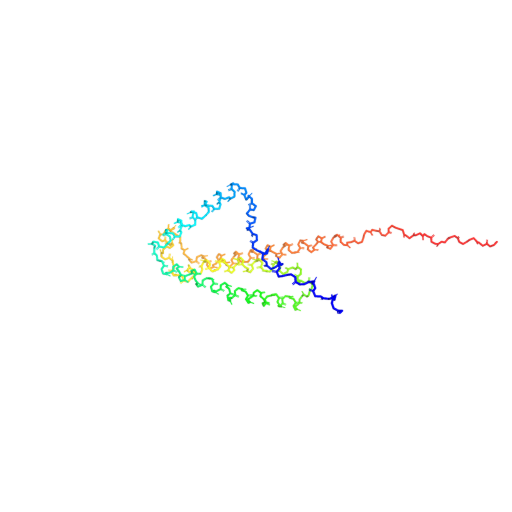 -32.858 1.00 60.56 170 ALA A O 1
ATOM 1351 N N . PRO A 1 171 ? 48.758 -0.242 -32.911 1.00 59.84 171 PRO A N 1
ATOM 1352 C CA . PRO A 1 171 ? 50.154 -0.263 -33.311 1.00 59.84 171 PRO A CA 1
ATOM 1353 C C . PRO A 1 171 ? 50.203 0.146 -34.785 1.00 59.84 171 PRO A C 1
ATOM 1355 O O . PRO A 1 171 ? 49.525 -0.448 -35.625 1.00 59.84 171 PRO A O 1
ATOM 1358 N N . ALA A 1 172 ? 50.947 1.212 -35.075 1.00 59.84 172 ALA A N 1
ATOM 1359 C CA . ALA A 1 172 ? 51.186 1.684 -36.427 1.00 59.84 172 ALA A CA 1
ATOM 1360 C C . ALA A 1 172 ? 51.869 0.565 -37.224 1.00 59.84 172 ALA A C 1
ATOM 1362 O O . ALA A 1 172 ? 53.050 0.276 -37.051 1.00 59.84 172 ALA A O 1
ATOM 1363 N N . ALA A 1 173 ? 51.097 -0.099 -38.078 1.00 66.56 173 ALA A N 1
ATOM 1364 C CA . ALA A 1 173 ? 51.635 -0.922 -39.138 1.00 66.56 173 ALA A CA 1
ATOM 1365 C C . ALA A 1 173 ? 52.226 0.019 -40.191 1.00 66.56 173 ALA A C 1
ATOM 1367 O O . ALA A 1 173 ? 51.473 0.723 -40.862 1.00 66.56 173 ALA A O 1
ATOM 1368 N N . GLY A 1 174 ? 53.550 0.031 -40.353 1.00 63.72 174 GLY A N 1
ATOM 1369 C CA . GLY A 1 174 ? 54.137 0.681 -41.521 1.00 63.72 174 GLY A CA 1
ATOM 1370 C C . GLY A 1 174 ? 55.575 1.150 -41.400 1.00 63.72 174 GLY A C 1
ATOM 1371 O O . GLY A 1 174 ? 55.819 2.324 -41.612 1.00 63.72 174 GLY A O 1
ATOM 1372 N N . GLU A 1 175 ? 56.527 0.242 -41.202 1.00 63.09 175 GLU A N 1
ATOM 1373 C CA . GLU A 1 175 ? 57.844 0.407 -41.830 1.00 63.09 175 GLU A CA 1
ATOM 1374 C C . GLU A 1 175 ? 58.179 -0.885 -42.577 1.00 63.09 175 GLU A C 1
ATOM 1376 O O . GLU A 1 175 ? 58.730 -1.845 -42.043 1.00 63.09 175 GLU A O 1
ATOM 1381 N N . ARG A 1 176 ? 57.747 -0.933 -43.843 1.00 60.62 176 ARG A N 1
ATOM 1382 C CA . ARG A 1 176 ? 58.268 -1.885 -44.824 1.00 60.62 176 ARG A CA 1
ATOM 1383 C C . ARG A 1 176 ? 59.617 -1.342 -45.291 1.00 60.62 176 ARG A C 1
ATOM 1385 O O . ARG A 1 176 ? 59.661 -0.269 -45.884 1.00 60.62 176 ARG A O 1
ATOM 1392 N N . LYS A 1 177 ? 60.692 -2.084 -45.042 1.00 52.03 177 LYS A N 1
ATOM 1393 C CA . LYS A 1 177 ? 62.017 -1.838 -45.624 1.00 52.03 177 LYS A CA 1
ATOM 1394 C C . LYS A 1 177 ? 62.067 -2.468 -47.031 1.00 52.03 177 LYS A C 1
ATOM 1396 O O . LYS A 1 177 ? 61.750 -3.655 -47.130 1.00 52.03 177 LYS A O 1
ATOM 1401 N N . PRO A 1 178 ? 62.393 -1.723 -48.105 1.00 66.75 178 PRO A N 1
ATOM 1402 C CA . PRO A 1 178 ? 62.622 -2.301 -49.432 1.00 66.75 178 PRO A CA 1
ATOM 1403 C C . PRO A 1 178 ? 64.037 -2.921 -49.532 1.00 66.75 178 PRO A C 1
ATOM 1405 O O . PRO A 1 178 ? 64.850 -2.658 -48.640 1.00 66.75 178 PRO A O 1
ATOM 1408 N N . PRO A 1 179 ? 64.289 -3.786 -50.541 1.00 72.56 179 PRO A N 1
ATOM 1409 C CA . PRO A 1 179 ? 65.467 -4.660 -50.610 1.00 72.56 179 PRO A CA 1
ATOM 1410 C C . PRO A 1 179 ? 66.801 -3.920 -50.733 1.00 72.56 179 PRO A C 1
ATOM 1412 O O . PRO A 1 179 ? 66.834 -2.857 -51.393 1.00 72.56 179 PRO A O 1
#

Mean predicted aligned error: 13.87 Å

Solvent-accessible surface area (backbone atoms only — not comparable to full-atom values): 10762 Å² total; per-residue (Å²): 139,92,84,84,90,83,84,81,74,93,71,78,78,78,70,81,75,58,75,78,78,71,65,84,65,54,69,66,57,55,51,51,49,50,51,50,51,52,53,50,50,53,51,48,55,60,53,48,72,58,64,38,64,64,51,50,51,48,54,53,49,49,51,50,47,43,62,66,46,50,50,53,50,51,54,49,53,48,50,51,44,39,70,77,32,68,84,42,62,85,51,45,64,53,53,48,51,35,51,49,56,40,50,53,49,46,64,70,43,40,51,38,63,68,53,76,42,28,70,64,47,29,74,74,68,77,45,78,46,79,55,50,56,60,50,48,54,51,51,38,52,48,42,45,50,53,31,50,52,52,51,50,53,54,51,52,55,50,56,63,71,63,57,78,70,82,84,82,76,77,80,84,84,79,84,83,81,80,138

Radius of gyration: 30.24 Å; Cα contacts (8 Å, |Δi|>4): 58; chains: 1; bounding box: 83×84×74 Å

Foldseek 3Di:
DPPDPPDDDPPPPPPPPDPPPPVPPPVVVVVVVVVVVVVVVVVLVVVCVPPVVVVVCLVVVLVCCCVPPVVVVLVVLLVVCCVVPVVCNVVSCLVSVLVVVLVVLCSVLVCLCVVVCQVVCCVVPVDGSPCSVVVSVVSSVVSNVVSVVVVVVVVVVVVVVPDDDPPDDDPDPDDDDDD

pLDDT: mean 78.72, std 14.01, range [43.09, 97.25]